Protein AF-A0A847WC10-F1 (afdb_monomer)

Foldseek 3Di:
DDDDDDDDDFDDDVNHTDPPCCPVVDDPQRVLLVVVVVVLVVLVPDDQVCQQADEAEAEASQPPHDPVSLVVVLVSVVVSCVRHNYYHYHHPDLVSVLVNCVVQVVPDFDWDWDDDDDPDIDIGGDPNQCPSNDPLSNLVVVLVCLLVVVDQPDDLVSVVVNLVVLLCVQCVVVCVVVVCVPPDPLVSLVVCVVVVQADPVLSVVSVVSVVCSPPVVCVVQPDDSVSVSVVSVVSVCCCVPGRHDPPD

Nearest PDB structures (foldseek):
  1f2u-assembly1_D  TM=7.432E-01  e=5.877E-04  Pyrococcus furiosus
  1f2t-assembly1_B  TM=6.653E-01  e=2.680E-03  Pyrococcus furiosus
  4p33-assembly1_A  TM=7.250E-01  e=4.709E-02  Escherichia coli K-12
  2r6f-assembly1_A  TM=6.608E-01  e=1.715E-01  Geobacillus stearothermophilus 10
  3wgd-assembly7_G  TM=2.187E-01  e=4.725E+00  Homo sapiens

Secondary structure (DSSP, 8-state):
-------PPP-EETTEE-TT-HHHHS-HHHHHHHHHHHHHHHHHHS-HHHHHH-EEEEESTTTT--HHHHHHHHHHHHHHHTTSSEEEEE---HHHHHHHHHHHGGG---EEEEEEETTEEEEEE--HHHHSS-HHHHHHHHHHHHHTTS-----HHHHHHHHHHHHHHHTHHHHHHTTGGGS-HHHHHHHHHHTT-S-HHHHHHHHHHHHHHSGGGGTTSTT-HHHHHHHHHHHHHHHHHHS-----

Radius of gyration: 26.05 Å; Cα contacts (8 Å, |Δi|>4): 194; chains: 1; bounding box: 60×45×73 Å

Sequence (248 aa):
MPFYSVYGIEVLFRNKPISNKMEKVFSESDRRALALSIFLTKILMLNENEKKNAIVVLDDPATSFDENRIKIINIKIKTIAQMVNQVFILAHHSSFTRDLYLSCKDKVNCYKINEIEAYNYGLYDMEPQEDLGTEYEKALIHIMKFNDRSVSDVSCNDLRIFMETYLDMVFAKQKIELNLDKLSLCDRINKYKELNLLSETAYKELHNYRELFNQESHELLGTNIESIRSVSISLISFLFNNITLNYS

Structure (mmCIF, N/CA/C/O backbone):
data_AF-A0A847WC10-F1
#
_entry.id   AF-A0A847WC10-F1
#
loop_
_atom_site.group_PDB
_atom_site.id
_atom_site.type_symbol
_atom_site.label_atom_id
_atom_site.label_alt_id
_atom_site.label_comp_id
_atom_site.label_asym_id
_atom_site.label_entity_id
_atom_site.label_seq_id
_atom_site.pdbx_PDB_ins_code
_atom_site.Cartn_x
_atom_site.Cartn_y
_atom_site.Cartn_z
_atom_site.occupancy
_atom_site.B_iso_or_equiv
_atom_site.auth_seq_id
_atom_site.auth_comp_id
_atom_site.auth_asym_id
_atom_site.auth_atom_id
_atom_site.pdbx_PDB_model_num
ATOM 1 N N . MET A 1 1 ? -32.509 -4.572 38.893 1.00 40.50 1 MET A N 1
ATOM 2 C CA . MET A 1 1 ? -31.854 -3.932 37.732 1.00 40.50 1 MET A CA 1
ATOM 3 C C . MET A 1 1 ? -30.530 -3.362 38.205 1.00 40.50 1 MET A C 1
ATOM 5 O O . MET A 1 1 ? -30.568 -2.617 39.179 1.00 40.50 1 MET A O 1
ATOM 9 N N . PRO A 1 2 ? -29.379 -3.723 37.618 1.00 44.59 2 PRO A N 1
ATOM 10 C CA . PRO A 1 2 ? -28.137 -3.046 37.957 1.00 44.59 2 PRO A CA 1
ATOM 11 C C . PRO A 1 2 ? -28.170 -1.638 37.347 1.00 44.59 2 PRO A C 1
ATOM 13 O O . PRO A 1 2 ? -28.535 -1.463 36.185 1.00 44.59 2 PRO A O 1
ATOM 16 N N . PHE A 1 3 ? -27.839 -0.631 38.151 1.00 43.19 3 PHE A N 1
ATOM 17 C CA . PHE A 1 3 ? -27.636 0.733 37.678 1.00 43.19 3 PHE A CA 1
ATOM 18 C C . PHE A 1 3 ? -26.293 0.780 36.946 1.00 43.19 3 PHE A C 1
ATOM 20 O O . PHE A 1 3 ? -25.249 0.593 37.565 1.00 43.19 3 PHE A O 1
ATOM 27 N N . TYR A 1 4 ? -26.309 1.005 35.634 1.00 47.06 4 TYR A N 1
ATOM 28 C CA . TYR A 1 4 ? -25.083 1.294 34.897 1.00 47.06 4 TYR A CA 1
ATOM 29 C C . TYR A 1 4 ? -24.647 2.724 35.214 1.00 47.06 4 TYR A C 1
ATOM 31 O O . TYR A 1 4 ? -25.403 3.674 35.006 1.00 47.06 4 TYR A O 1
ATOM 39 N N . SER A 1 5 ? -23.427 2.888 35.718 1.00 49.84 5 SER A N 1
ATOM 40 C CA . SER A 1 5 ? -22.815 4.197 35.929 1.00 49.84 5 SER A CA 1
ATOM 41 C C . SER A 1 5 ? -22.662 4.900 34.577 1.00 49.84 5 SER A C 1
ATOM 43 O O . SER A 1 5 ? -21.883 4.473 33.721 1.00 49.84 5 SER A O 1
ATOM 45 N N . VAL A 1 6 ? -23.398 5.991 34.367 1.00 49.00 6 VAL A N 1
ATOM 46 C CA . VAL A 1 6 ? -23.175 6.870 33.216 1.00 49.00 6 VAL A CA 1
ATOM 47 C C . VAL A 1 6 ? -21.995 7.774 33.555 1.00 49.00 6 VAL A C 1
ATOM 49 O O . VAL A 1 6 ? -22.133 8.762 34.270 1.00 49.00 6 VAL A O 1
ATOM 52 N N . TYR A 1 7 ? -20.811 7.410 33.069 1.00 57.75 7 TYR A N 1
ATOM 53 C CA . TYR A 1 7 ? -19.633 8.270 33.150 1.00 57.75 7 TYR A CA 1
ATOM 54 C C . TYR A 1 7 ? -19.795 9.434 32.165 1.00 57.75 7 TYR A C 1
ATOM 56 O O . TYR A 1 7 ? -19.692 9.242 30.953 1.00 57.75 7 TYR A O 1
ATOM 64 N N . GLY A 1 8 ? -20.086 10.626 32.688 1.00 60.06 8 GLY A N 1
ATOM 65 C CA . GLY A 1 8 ? -20.025 11.881 31.940 1.00 60.06 8 GLY A CA 1
ATOM 66 C C . GLY A 1 8 ? -18.611 12.460 31.964 1.00 60.06 8 GLY A C 1
ATOM 67 O O . GLY A 1 8 ? -17.886 12.279 32.940 1.00 60.06 8 GLY A O 1
ATOM 68 N N . ILE A 1 9 ? -18.213 13.158 30.900 1.00 70.88 9 ILE A N 1
ATOM 69 C CA . ILE A 1 9 ? -16.969 13.935 30.898 1.00 70.88 9 ILE A CA 1
ATOM 70 C C . ILE A 1 9 ? -17.295 15.379 31.254 1.00 70.88 9 ILE A C 1
ATOM 72 O O . ILE A 1 9 ? -18.134 16.005 30.606 1.00 70.88 9 ILE A O 1
ATOM 76 N N . GLU A 1 10 ? -16.573 15.931 32.223 1.00 77.69 10 GLU A N 1
ATOM 77 C CA . GLU A 1 10 ? -16.504 17.373 32.416 1.00 77.69 10 GLU A CA 1
ATOM 78 C C . GLU A 1 10 ? -15.351 17.942 31.584 1.00 77.69 10 GLU A 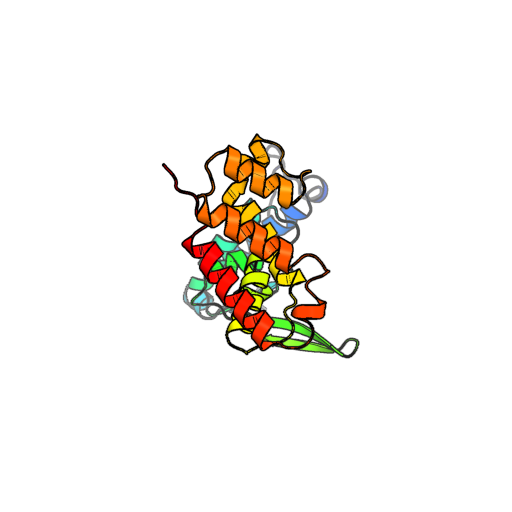C 1
ATOM 80 O O . GLU A 1 10 ? -14.198 17.538 31.734 1.00 77.69 10 GLU A O 1
ATOM 85 N N . VAL A 1 11 ? -15.658 18.877 30.683 1.00 76.12 11 VAL A N 1
ATOM 86 C CA . VAL A 1 11 ? -14.641 19.570 29.884 1.00 76.12 11 VAL A CA 1
ATOM 87 C C . VAL A 1 11 ? -14.502 20.997 30.385 1.00 76.12 11 VAL A C 1
ATOM 89 O O . VAL A 1 11 ? -15.488 21.729 30.501 1.00 76.12 11 VAL A O 1
ATOM 92 N N . LEU A 1 12 ? -13.257 21.394 30.639 1.00 80.75 12 LEU A N 1
ATOM 93 C CA . LEU A 1 12 ? -12.884 22.721 31.106 1.00 80.75 12 LEU A CA 1
ATOM 94 C C . LEU A 1 12 ? -12.221 23.506 29.966 1.00 80.75 12 LEU A C 1
ATOM 96 O O . LEU A 1 12 ? -11.249 23.049 29.371 1.00 80.75 12 LEU A O 1
ATOM 100 N N . PHE A 1 13 ? -12.689 24.725 29.702 1.00 78.06 13 PHE A N 1
ATOM 101 C CA . PHE A 1 13 ? -11.986 25.701 28.870 1.00 78.06 13 PHE A CA 1
ATOM 102 C C . PHE A 1 13 ? -11.496 26.844 29.754 1.00 78.06 13 PHE A C 1
ATOM 104 O O . PHE A 1 13 ? -12.302 27.535 30.378 1.00 78.06 13 PHE A O 1
ATOM 111 N N . ARG A 1 14 ? -10.172 27.041 29.835 1.00 82.06 14 ARG A N 1
ATOM 112 C CA . ARG A 1 14 ? -9.546 28.004 30.766 1.00 82.06 14 ARG A CA 1
ATOM 113 C C . ARG A 1 14 ? -10.053 27.829 32.210 1.00 82.06 14 ARG A C 1
ATOM 115 O O . ARG A 1 14 ? -10.474 28.795 32.842 1.00 82.06 14 ARG A O 1
ATOM 122 N N . ASN A 1 15 ? -10.054 26.585 32.700 1.00 82.69 15 ASN A N 1
ATOM 123 C CA . ASN A 1 15 ? -10.553 26.191 34.027 1.00 82.69 15 ASN A CA 1
ATOM 124 C C . ASN A 1 15 ? -12.038 26.508 34.290 1.00 82.69 15 ASN A C 1
ATOM 126 O O . ASN A 1 15 ? -12.451 26.586 35.444 1.00 82.69 15 ASN A O 1
ATOM 130 N N . LYS A 1 16 ? -12.853 26.689 33.243 1.00 82.62 16 LYS A N 1
ATOM 131 C CA . LYS A 1 16 ? -14.305 26.872 33.371 1.00 82.62 16 LYS A CA 1
ATOM 132 C C . LYS A 1 16 ? -15.057 25.749 32.654 1.00 82.62 16 LYS A C 1
ATOM 134 O O . LYS A 1 16 ? -14.736 25.489 31.492 1.00 82.62 16 LYS A O 1
ATOM 139 N N . PRO A 1 17 ? -16.052 25.112 33.292 1.00 81.31 17 PRO A N 1
ATOM 140 C CA . PRO A 1 17 ? -16.810 24.029 32.676 1.00 81.31 17 PRO A CA 1
ATOM 141 C C . PRO A 1 17 ? -17.613 24.528 31.472 1.00 81.31 17 PRO A C 1
ATOM 143 O O . PRO A 1 17 ? -18.236 25.591 31.511 1.00 81.31 17 PRO A O 1
ATOM 146 N N . ILE A 1 18 ? -17.592 23.756 30.386 1.00 76.75 18 ILE A N 1
ATOM 147 C CA . ILE A 1 18 ? -18.278 24.065 29.123 1.00 76.75 18 ILE A CA 1
ATOM 148 C C . ILE A 1 18 ? -19.250 22.947 28.721 1.00 76.75 18 ILE A C 1
ATOM 150 O O . ILE A 1 18 ? -19.125 22.352 27.654 1.00 76.75 18 ILE A O 1
ATOM 154 N N . SER A 1 19 ? -20.255 22.668 29.555 1.00 66.25 19 SER A N 1
ATOM 155 C CA . SER A 1 19 ? -21.222 21.584 29.299 1.00 66.25 19 SER A CA 1
ATOM 156 C C . SER A 1 19 ? -22.059 21.790 28.025 1.00 66.25 19 SER A C 1
ATOM 158 O O . SER A 1 19 ? -22.321 20.838 27.302 1.00 66.25 19 SER A O 1
ATOM 160 N N . ASN A 1 20 ? -22.430 23.036 27.702 1.00 64.19 20 ASN A N 1
ATOM 161 C CA . ASN A 1 20 ? -23.415 23.346 26.647 1.00 64.19 20 ASN A CA 1
ATOM 162 C C . ASN A 1 20 ? -22.794 23.993 25.395 1.00 64.19 20 ASN A C 1
ATOM 164 O O . ASN A 1 20 ? -23.494 24.599 24.585 1.00 64.19 20 ASN A O 1
ATOM 168 N N . LYS A 1 21 ? -21.462 23.950 25.260 1.00 67.38 21 LYS A N 1
ATOM 169 C CA . LYS A 1 21 ? -20.731 24.571 24.139 1.00 67.38 21 LYS A CA 1
ATOM 170 C C . LYS A 1 21 ? -19.716 23.635 23.489 1.00 67.38 21 LYS A C 1
ATOM 172 O O . LYS A 1 21 ? -18.903 24.110 22.703 1.00 67.38 21 LYS A O 1
ATOM 177 N N . MET A 1 22 ? -19.761 22.332 23.778 1.00 69.69 22 MET A N 1
ATOM 178 C CA . MET A 1 22 ? -18.809 21.368 23.211 1.00 69.69 22 MET A CA 1
ATOM 179 C C . MET A 1 22 ? -18.759 21.426 21.682 1.00 69.69 22 MET A C 1
ATOM 181 O O . MET A 1 22 ? -17.675 21.414 21.116 1.00 69.69 22 MET A O 1
ATOM 185 N N . GLU A 1 23 ? -19.903 21.597 21.017 1.00 70.06 23 GLU A N 1
ATOM 186 C CA . GLU A 1 23 ? -19.982 21.724 19.554 1.00 70.06 23 GLU A CA 1
ATOM 187 C C . GLU A 1 23 ? -19.261 22.956 18.991 1.00 70.06 23 GLU A C 1
ATOM 189 O O . GLU A 1 23 ? -18.880 22.961 17.826 1.00 70.06 23 GLU A O 1
ATOM 194 N N . LYS A 1 24 ? -19.066 23.996 19.812 1.00 73.62 24 LYS A N 1
ATOM 195 C CA . LYS A 1 24 ? -18.360 25.232 19.442 1.00 73.62 24 LYS A CA 1
ATOM 196 C C . LYS A 1 24 ? -16.873 25.201 19.797 1.00 73.62 24 LYS A C 1
ATOM 198 O O . LYS A 1 24 ? -16.153 26.119 19.420 1.00 73.62 24 LYS A O 1
ATOM 203 N N . VAL A 1 25 ? -16.436 24.205 20.569 1.00 78.50 25 VAL A N 1
ATOM 204 C CA . VAL A 1 25 ? -15.060 24.089 21.082 1.00 78.50 25 VAL A CA 1
ATOM 205 C C . VAL A 1 25 ? -14.321 22.927 20.428 1.00 78.50 25 VAL A C 1
ATOM 207 O O . VAL A 1 25 ? -13.136 23.055 20.141 1.00 78.50 25 VAL A O 1
ATOM 210 N N . PHE A 1 26 ? -15.018 21.825 20.156 1.00 80.62 26 PHE A N 1
ATOM 211 C CA . PHE A 1 26 ? -14.471 20.662 19.475 1.00 80.62 26 PHE A CA 1
ATOM 212 C C . PHE A 1 26 ? -14.970 20.589 18.040 1.00 80.62 26 PHE A C 1
ATOM 214 O O . PHE A 1 26 ? -16.179 20.640 17.786 1.00 80.62 26 PHE A O 1
ATOM 221 N N . SER A 1 27 ? -14.029 20.384 17.117 1.00 84.81 27 SER A N 1
ATOM 222 C CA . SER A 1 27 ? -14.372 19.947 15.769 1.00 84.81 27 SER A CA 1
ATOM 223 C C . SER A 1 27 ? -15.058 18.578 15.815 1.00 84.81 27 SER A C 1
ATOM 225 O O . SER A 1 27 ? -14.990 17.853 16.811 1.00 84.81 27 SER A O 1
ATOM 227 N N . GLU A 1 28 ? -15.713 18.185 14.726 1.00 81.44 28 GLU A N 1
ATOM 228 C CA . GLU A 1 28 ? -16.287 16.842 14.627 1.00 81.44 28 GLU A CA 1
ATOM 229 C C . GLU A 1 28 ? -15.230 15.745 14.826 1.00 81.44 28 GLU A C 1
ATOM 231 O O . GLU A 1 28 ? -15.467 14.785 15.560 1.00 81.44 28 GLU A O 1
ATOM 236 N N . SER A 1 29 ? -14.042 15.947 14.251 1.00 81.00 29 SER A N 1
ATOM 237 C CA . SER A 1 29 ? -12.884 15.070 14.427 1.00 81.00 29 SER A CA 1
ATOM 238 C C . SER A 1 29 ? -12.491 14.947 15.905 1.00 81.00 29 SER A C 1
ATOM 240 O O . SER A 1 29 ? -12.319 13.843 16.418 1.00 81.00 29 SER A O 1
ATOM 242 N N . ASP A 1 30 ? -12.437 16.054 16.649 1.00 83.75 30 ASP A N 1
ATOM 243 C CA . ASP A 1 30 ? -12.088 16.006 18.076 1.00 83.75 30 ASP A CA 1
ATOM 244 C C . ASP A 1 30 ? -13.148 15.281 18.911 1.00 83.75 30 ASP A C 1
ATOM 246 O O . ASP A 1 30 ? -12.806 14.524 19.820 1.00 83.75 30 ASP A O 1
ATOM 250 N N . ARG A 1 31 ? -14.436 15.453 18.583 1.00 84.75 31 ARG A N 1
ATOM 251 C CA . ARG A 1 31 ? -15.523 14.722 19.255 1.00 84.75 31 ARG A CA 1
ATOM 252 C C . ARG A 1 31 ? -15.412 13.216 19.025 1.00 84.75 31 ARG A C 1
ATOM 254 O O . ARG A 1 31 ? -15.546 12.456 19.982 1.00 84.75 31 ARG A O 1
ATOM 261 N N . ARG A 1 32 ? -15.130 12.788 17.788 1.00 84.94 32 ARG A N 1
ATOM 262 C CA . ARG A 1 32 ? -14.915 11.370 17.443 1.00 84.94 32 ARG A CA 1
ATOM 263 C C . ARG A 1 32 ? -13.704 10.799 18.185 1.00 84.94 32 ARG A C 1
ATOM 265 O O . ARG A 1 32 ? -13.815 9.749 18.813 1.00 84.94 32 ARG A O 1
ATOM 272 N N . ALA A 1 33 ? -12.582 11.520 18.199 1.00 85.06 33 ALA A N 1
ATOM 273 C CA . ALA A 1 33 ? -11.363 11.092 18.890 1.00 85.06 33 ALA A CA 1
ATOM 274 C C . ALA A 1 33 ? -11.560 10.983 20.410 1.00 85.06 33 ALA A C 1
ATOM 276 O O . ALA A 1 33 ? -11.092 10.026 21.036 1.00 85.06 33 ALA A O 1
ATOM 277 N N . LEU A 1 34 ? -12.283 11.933 21.010 1.00 86.19 34 LEU A N 1
ATOM 278 C CA . LEU A 1 34 ? -12.626 11.903 22.429 1.00 86.19 34 LEU A CA 1
ATOM 279 C C . LEU A 1 34 ? -13.548 10.722 22.753 1.00 86.19 34 LEU A C 1
ATOM 281 O O . LEU A 1 34 ? -13.264 9.975 23.686 1.00 86.19 34 LEU A O 1
ATOM 285 N N . ALA A 1 35 ? -14.609 10.516 21.967 1.00 86.50 35 ALA A N 1
ATOM 286 C CA . ALA A 1 35 ? -15.532 9.395 22.145 1.00 86.50 35 ALA A CA 1
ATOM 287 C C . ALA A 1 35 ? -14.810 8.043 22.067 1.00 86.50 35 ALA A C 1
ATOM 289 O O . ALA A 1 35 ? -14.974 7.203 22.957 1.00 86.50 35 ALA A O 1
ATOM 290 N N . LEU A 1 36 ? -13.950 7.870 21.056 1.00 87.81 36 LEU A N 1
ATOM 291 C CA . LEU A 1 36 ? -13.105 6.689 20.922 1.00 87.81 36 LEU A CA 1
ATOM 292 C C . LEU A 1 36 ? -12.200 6.533 22.147 1.00 87.81 36 LEU A C 1
ATOM 294 O O . LEU A 1 36 ? -12.164 5.463 22.741 1.00 87.81 36 LEU A O 1
ATOM 298 N N . SER A 1 37 ? -11.531 7.599 22.590 1.00 87.50 37 SER A N 1
ATOM 299 C CA . SER A 1 37 ? -10.646 7.551 23.761 1.00 87.50 37 SER A CA 1
ATOM 300 C C . SER A 1 37 ? -11.369 7.061 25.020 1.00 87.50 37 SER A C 1
ATOM 302 O O . SER A 1 37 ? -10.868 6.162 25.690 1.00 87.50 37 SER A O 1
ATOM 304 N N . ILE A 1 38 ? -12.573 7.570 25.309 1.00 87.62 38 ILE A N 1
ATOM 305 C CA . ILE A 1 38 ? -13.393 7.095 26.442 1.00 87.62 38 ILE A CA 1
ATOM 306 C C . ILE A 1 38 ? -13.726 5.614 26.284 1.00 87.62 38 ILE A C 1
ATOM 308 O O . ILE A 1 38 ? -13.652 4.858 27.250 1.00 87.62 38 ILE A O 1
ATOM 312 N N . PHE A 1 39 ? -14.138 5.204 25.083 1.00 90.38 39 PHE A N 1
ATOM 313 C CA . PHE A 1 39 ? -14.507 3.824 24.801 1.00 90.38 39 PHE A CA 1
ATOM 314 C C . PHE A 1 39 ? -13.325 2.876 25.041 1.00 90.38 39 PHE A C 1
ATOM 316 O O . PHE A 1 39 ? -13.455 1.901 25.782 1.00 90.38 39 PHE A O 1
ATOM 323 N N . LEU A 1 40 ? -12.149 3.214 24.509 1.00 89.81 40 LEU A N 1
ATOM 324 C CA . LEU A 1 40 ? -10.918 2.458 24.730 1.00 89.81 40 LEU A CA 1
ATOM 325 C C . LEU A 1 40 ? -10.533 2.439 26.220 1.00 89.81 40 LEU A C 1
ATOM 327 O O . LEU A 1 40 ? -10.176 1.386 26.744 1.00 89.81 40 LEU A O 1
ATOM 331 N N . THR A 1 41 ? -10.671 3.559 26.940 1.00 89.38 41 THR A N 1
ATOM 332 C CA . THR A 1 41 ? -10.443 3.606 28.394 1.00 89.38 41 THR A CA 1
ATOM 333 C C . THR A 1 41 ? -11.386 2.677 29.152 1.00 89.38 41 THR A C 1
ATOM 335 O O . THR A 1 41 ? -10.931 1.967 30.044 1.00 89.38 41 THR A O 1
ATOM 338 N N . LYS A 1 42 ? -12.673 2.614 28.788 1.00 90.12 42 LYS A N 1
ATOM 339 C CA . LYS A 1 42 ? -13.626 1.687 29.418 1.00 90.12 42 LYS A CA 1
ATOM 340 C C . LYS A 1 42 ? -13.184 0.233 29.266 1.00 90.12 42 LYS A C 1
ATOM 342 O O . LYS A 1 42 ? -13.243 -0.504 30.242 1.00 90.12 42 LYS A O 1
ATOM 347 N N . ILE A 1 43 ? -12.680 -0.154 28.092 1.00 91.25 43 ILE A N 1
ATOM 348 C CA . ILE A 1 43 ? -12.126 -1.499 27.865 1.00 91.25 43 ILE A CA 1
ATOM 349 C C . ILE A 1 43 ? -10.901 -1.741 28.757 1.00 91.25 43 ILE A C 1
ATOM 351 O O . ILE A 1 43 ? -10.782 -2.794 29.379 1.00 91.25 43 ILE A O 1
ATOM 355 N N . LEU A 1 44 ? -9.998 -0.761 28.864 1.00 89.19 44 LEU A N 1
ATOM 356 C CA . LEU A 1 44 ? -8.806 -0.871 29.712 1.00 89.19 44 LEU A CA 1
ATOM 357 C C . LEU A 1 44 ? -9.143 -1.014 31.205 1.00 89.19 44 LEU A C 1
ATOM 359 O O . LEU A 1 44 ? -8.383 -1.659 31.931 1.00 89.19 44 LEU A O 1
ATOM 363 N N . MET A 1 45 ? -10.267 -0.441 31.646 1.00 90.25 45 MET A N 1
ATOM 364 C CA . MET A 1 45 ? -10.760 -0.513 33.025 1.00 90.25 45 MET A CA 1
ATOM 365 C C . MET A 1 45 ? -11.468 -1.829 33.376 1.00 90.25 45 MET A C 1
ATOM 367 O O . MET A 1 45 ? -11.690 -2.078 34.560 1.00 90.25 45 MET A O 1
ATOM 371 N N . LEU A 1 46 ? -11.814 -2.667 32.392 1.00 91.31 46 LEU A N 1
ATOM 372 C CA . LEU A 1 46 ? -12.348 -4.006 32.649 1.00 91.31 46 LEU A CA 1
ATOM 373 C C . LEU A 1 46 ? -11.319 -4.861 33.403 1.00 91.31 46 LEU A C 1
ATOM 375 O O . LEU A 1 46 ? -10.104 -4.696 33.236 1.00 91.31 46 LEU A O 1
ATOM 379 N N . ASN A 1 47 ? -11.790 -5.803 34.218 1.00 94.06 47 ASN A N 1
ATOM 380 C CA . ASN A 1 47 ? -10.887 -6.762 34.852 1.00 94.06 47 ASN A CA 1
ATOM 381 C C . ASN A 1 47 ? -10.371 -7.798 33.831 1.00 94.06 47 ASN A C 1
ATOM 383 O O . ASN A 1 47 ? -10.899 -7.933 32.729 1.00 94.06 47 ASN A O 1
ATOM 387 N N . GLU A 1 48 ? -9.326 -8.547 34.185 1.00 92.50 48 GLU A N 1
ATOM 388 C CA . GLU A 1 48 ? -8.669 -9.469 33.244 1.00 92.50 48 GLU A CA 1
ATOM 389 C C . GLU A 1 48 ? -9.587 -10.583 32.717 1.00 92.50 48 GLU A C 1
ATOM 391 O O . GLU A 1 48 ? -9.464 -10.986 31.561 1.00 92.50 48 GLU A O 1
ATOM 396 N N . ASN A 1 49 ? -10.535 -11.065 33.528 1.00 93.69 49 ASN A N 1
ATOM 397 C CA . ASN A 1 49 ? -11.500 -12.073 33.082 1.00 93.69 49 ASN A CA 1
ATOM 398 C C . ASN A 1 49 ? -12.522 -11.476 32.111 1.00 93.69 49 ASN A C 1
ATOM 400 O O . ASN A 1 49 ? -12.877 -12.117 31.125 1.00 93.69 49 ASN A O 1
ATOM 404 N N . GLU A 1 50 ? -12.984 -10.252 32.361 1.00 93.88 50 GLU A N 1
ATOM 405 C CA . GLU A 1 50 ? -13.879 -9.534 31.452 1.00 93.88 50 GLU A CA 1
ATOM 406 C C . GLU A 1 50 ? -13.189 -9.242 30.120 1.00 93.88 50 GLU A C 1
ATOM 408 O O . GLU A 1 50 ? -13.757 -9.537 29.072 1.00 93.88 50 GLU A O 1
ATOM 413 N N . LYS A 1 51 ? -11.942 -8.749 30.144 1.00 92.94 51 LYS A N 1
ATOM 414 C CA . LYS A 1 51 ? -11.153 -8.481 28.931 1.00 92.94 51 LYS A CA 1
ATOM 415 C C . LYS A 1 51 ? -11.007 -9.729 28.069 1.00 92.94 51 LYS A C 1
ATOM 417 O O . LYS A 1 51 ? -11.374 -9.700 26.899 1.00 92.94 51 LYS A O 1
ATOM 422 N N . LYS A 1 52 ? -10.569 -10.848 28.654 1.00 93.25 52 LYS A N 1
ATOM 423 C CA . LYS A 1 52 ? -10.370 -12.118 27.932 1.00 93.25 52 LYS A CA 1
ATOM 424 C C . LYS A 1 52 ? -11.638 -12.703 27.312 1.00 93.25 52 LYS A C 1
ATOM 426 O O . LYS A 1 52 ? -11.517 -13.544 26.435 1.00 93.25 52 LYS A O 1
ATOM 431 N N . ASN A 1 53 ? -12.822 -12.278 27.752 1.00 94.62 53 ASN A N 1
ATOM 432 C CA . ASN A 1 53 ? -14.105 -12.681 27.170 1.00 94.62 53 ASN A CA 1
ATOM 433 C C . ASN A 1 53 ? -14.741 -11.580 26.303 1.00 94.62 53 ASN A C 1
ATOM 435 O O . ASN A 1 53 ? -15.774 -11.810 25.675 1.00 94.62 53 ASN A O 1
ATOM 439 N N . ALA A 1 54 ? -14.153 -10.383 26.264 1.00 94.69 54 ALA A N 1
ATOM 440 C CA . ALA A 1 54 ? -14.696 -9.252 25.535 1.00 94.69 54 ALA A CA 1
ATOM 441 C C . ALA A 1 54 ? -14.460 -9.400 24.029 1.00 94.69 54 ALA A C 1
ATOM 443 O O . ALA A 1 54 ? -13.345 -9.667 23.575 1.00 94.69 54 ALA A O 1
ATOM 444 N N . ILE A 1 55 ? -15.516 -9.151 23.258 1.00 95.62 55 ILE A N 1
ATOM 445 C CA . ILE A 1 55 ? -15.448 -8.929 21.815 1.00 95.62 55 ILE A CA 1
ATOM 446 C C . ILE A 1 55 ? -15.644 -7.434 21.593 1.00 95.62 55 ILE A C 1
ATOM 448 O O . ILE A 1 55 ? -16.639 -6.857 22.034 1.00 95.62 55 ILE A O 1
ATOM 452 N N . VAL A 1 56 ? -14.683 -6.802 20.929 1.00 95.31 56 VAL A N 1
ATOM 453 C CA . VAL A 1 56 ? -14.706 -5.367 20.644 1.00 95.31 56 VAL A CA 1
ATOM 454 C C . VAL A 1 56 ? -15.035 -5.172 19.173 1.00 95.31 56 VAL A C 1
ATOM 456 O O . VAL A 1 56 ? -14.367 -5.734 18.313 1.00 95.31 56 VAL A O 1
ATOM 459 N N . VAL A 1 57 ? -16.043 -4.357 18.877 1.00 95.25 57 VAL A N 1
ATOM 460 C CA . VAL A 1 57 ? -16.404 -3.981 17.506 1.00 95.25 57 VAL A CA 1
ATOM 461 C C . VAL A 1 57 ? -16.190 -2.481 17.354 1.00 95.25 57 VAL A C 1
ATOM 463 O O . VAL A 1 57 ? -16.742 -1.697 18.125 1.00 95.25 57 VAL A O 1
ATOM 466 N N . LEU A 1 58 ? -15.357 -2.092 16.393 1.00 92.88 58 LEU A N 1
ATOM 467 C CA . LEU A 1 58 ? -15.069 -0.705 16.048 1.00 92.88 58 LEU A CA 1
ATOM 468 C C . LEU A 1 58 ? -15.637 -0.421 14.661 1.00 92.88 58 LEU A C 1
ATOM 470 O O . LEU A 1 58 ? -15.139 -0.960 13.674 1.00 92.88 58 LEU A O 1
ATOM 474 N N . ASP A 1 59 ? -16.667 0.418 14.602 1.00 90.69 59 ASP A N 1
ATOM 475 C CA . ASP A 1 59 ? -17.241 0.884 13.343 1.00 90.69 59 ASP A CA 1
ATOM 476 C C . ASP A 1 59 ? -16.586 2.201 12.924 1.00 90.69 59 ASP A C 1
ATOM 478 O O . ASP A 1 59 ? -16.744 3.225 13.589 1.00 90.69 59 ASP A O 1
ATOM 482 N N . ASP A 1 60 ? -15.774 2.127 11.876 1.00 87.38 60 ASP A N 1
ATOM 483 C CA . ASP A 1 60 ? -15.017 3.217 11.270 1.00 87.38 60 ASP A CA 1
ATOM 484 C C . ASP A 1 60 ? -14.291 4.135 12.278 1.00 87.38 60 ASP A C 1
ATOM 486 O O . ASP A 1 60 ? -14.532 5.343 12.346 1.00 87.38 60 ASP A O 1
ATOM 490 N N . PRO A 1 61 ? -13.359 3.593 13.089 1.00 85.50 61 PRO A N 1
ATOM 491 C CA . PRO A 1 61 ? -12.771 4.314 14.220 1.00 85.50 61 PRO A CA 1
ATOM 492 C C . PRO A 1 61 ? -11.875 5.499 13.826 1.00 85.50 61 PRO A C 1
ATOM 494 O O . PRO A 1 61 ? -11.398 6.207 14.712 1.00 85.50 61 PRO A O 1
ATOM 497 N N . ALA A 1 62 ? -11.608 5.704 12.533 1.00 81.50 62 ALA A N 1
ATOM 498 C CA . ALA A 1 62 ? -10.658 6.690 12.027 1.00 81.50 62 ALA A CA 1
ATOM 499 C C . ALA A 1 62 ? -11.252 7.702 11.026 1.00 81.50 62 ALA A C 1
ATOM 501 O O . ALA A 1 62 ? -10.490 8.384 10.335 1.00 81.50 62 ALA A O 1
ATOM 502 N N . THR A 1 63 ? -12.583 7.846 10.939 1.00 76.19 63 THR A N 1
ATOM 503 C CA . THR A 1 63 ? -13.201 8.842 10.045 1.00 76.19 63 THR A CA 1
ATOM 504 C C . THR A 1 63 ? -12.697 10.255 10.354 1.00 76.19 63 THR A C 1
ATOM 506 O O . THR A 1 63 ? -12.755 10.711 11.499 1.00 76.19 63 THR A O 1
ATOM 509 N N . SER A 1 64 ? -12.280 10.990 9.318 1.00 71.38 64 SER A N 1
ATOM 510 C CA . SER A 1 64 ? -11.904 12.411 9.424 1.00 71.38 64 SER A CA 1
ATOM 511 C C . SER A 1 64 ? -10.690 12.688 10.330 1.00 71.38 64 SER A C 1
ATOM 513 O O . SER A 1 64 ? -10.592 13.762 10.938 1.00 71.38 64 SER A O 1
ATOM 515 N N . PHE A 1 65 ? -9.769 11.729 10.444 1.00 79.50 65 PHE A N 1
ATOM 516 C CA . PHE A 1 65 ? -8.502 11.881 11.162 1.00 79.50 65 PHE A CA 1
ATOM 517 C C . PHE A 1 65 ? -7.341 12.186 10.221 1.00 79.50 65 PHE A C 1
ATOM 519 O O . PHE A 1 65 ? -7.261 11.664 9.115 1.00 79.50 65 PHE A O 1
ATOM 526 N N . ASP A 1 66 ? -6.432 13.040 10.691 1.00 81.56 66 ASP A N 1
ATOM 527 C CA . ASP A 1 66 ? -5.129 13.229 10.061 1.00 81.56 66 ASP A CA 1
ATOM 528 C C . ASP A 1 66 ? -4.227 11.996 10.268 1.00 81.56 66 ASP A C 1
ATOM 530 O O . ASP A 1 66 ? -4.487 11.134 11.116 1.00 81.56 66 ASP A O 1
ATOM 534 N N . GLU A 1 67 ? -3.133 11.920 9.510 1.00 80.06 67 GLU A N 1
ATOM 535 C CA . GLU A 1 67 ? -2.201 10.787 9.554 1.00 80.06 67 GLU A CA 1
ATOM 536 C C . GLU A 1 67 ? -1.604 10.530 10.948 1.00 80.06 67 GLU A C 1
ATOM 538 O O . GLU A 1 67 ? -1.357 9.379 11.317 1.00 80.06 67 GLU A O 1
ATOM 543 N N . ASN A 1 68 ? -1.378 11.574 11.756 1.00 84.12 68 ASN A N 1
ATOM 544 C CA . ASN A 1 68 ? -0.819 11.403 13.098 1.00 84.12 68 ASN A CA 1
ATOM 545 C C . ASN A 1 68 ? -1.846 10.760 14.033 1.00 84.12 68 ASN A C 1
ATOM 547 O O . ASN A 1 68 ? -1.510 9.843 14.788 1.00 84.12 68 ASN A O 1
ATOM 551 N N . ARG A 1 69 ? -3.107 11.200 13.962 1.00 82.75 69 ARG A N 1
ATOM 552 C CA . ARG A 1 69 ? -4.216 10.598 14.718 1.00 82.75 69 ARG A CA 1
ATOM 553 C C . ARG A 1 69 ? -4.431 9.136 14.321 1.00 82.75 69 ARG A C 1
ATOM 555 O O . ARG A 1 69 ? -4.534 8.292 15.213 1.00 82.75 69 ARG A O 1
ATOM 562 N N . ILE A 1 70 ? -4.409 8.824 13.021 1.00 85.38 70 ILE A N 1
ATOM 563 C CA . ILE A 1 70 ? -4.495 7.447 12.497 1.00 85.38 70 ILE A CA 1
ATOM 564 C C . ILE A 1 70 ? -3.411 6.557 13.120 1.00 85.38 70 ILE A C 1
ATOM 566 O O . ILE A 1 70 ? -3.723 5.510 13.693 1.00 85.38 70 ILE A O 1
ATOM 570 N N . LYS A 1 71 ? -2.147 7.002 13.105 1.00 85.25 71 LYS A N 1
ATOM 571 C CA . LYS A 1 71 ? -1.021 6.256 13.696 1.00 85.25 71 LYS A CA 1
ATOM 572 C C . LYS A 1 71 ? -1.217 5.987 15.187 1.00 85.25 71 LYS A C 1
ATOM 574 O O . LYS A 1 71 ? -1.021 4.859 15.642 1.00 85.25 71 LYS A O 1
ATOM 579 N N . ILE A 1 72 ? -1.623 7.001 15.953 1.00 87.12 72 ILE A N 1
ATOM 580 C CA . ILE A 1 72 ? -1.862 6.863 17.398 1.00 87.12 72 ILE A CA 1
ATOM 581 C C . ILE A 1 72 ? -2.958 5.828 17.664 1.00 87.12 72 ILE A C 1
ATOM 583 O O . ILE A 1 72 ? -2.803 4.977 18.542 1.00 87.12 72 ILE A O 1
ATOM 587 N N . ILE A 1 73 ? -4.049 5.868 16.903 1.00 87.50 73 ILE A N 1
ATOM 588 C CA . ILE A 1 73 ? -5.173 4.946 17.079 1.00 87.50 73 ILE A CA 1
ATOM 589 C C . ILE A 1 73 ? -4.792 3.524 16.700 1.00 87.50 73 ILE A C 1
ATOM 591 O O . ILE A 1 73 ? -5.106 2.616 17.465 1.00 87.50 73 ILE A O 1
ATOM 595 N N . ASN A 1 74 ? -4.045 3.323 15.615 1.00 88.94 74 ASN A N 1
ATOM 596 C CA . ASN A 1 74 ? -3.539 2.001 15.241 1.00 88.94 74 ASN A CA 1
ATOM 597 C C . ASN A 1 74 ? -2.717 1.369 16.369 1.00 88.94 74 ASN A C 1
ATOM 599 O O . ASN A 1 74 ? -2.927 0.204 16.712 1.00 88.94 74 ASN A O 1
ATOM 603 N N . ILE A 1 75 ? -1.856 2.153 17.028 1.00 89.44 75 ILE A N 1
ATOM 604 C CA . ILE A 1 75 ? -1.104 1.690 18.202 1.00 89.44 75 ILE A CA 1
ATOM 605 C C . ILE A 1 75 ? -2.056 1.274 19.333 1.00 89.44 75 ILE A C 1
ATOM 607 O O . ILE A 1 75 ? -1.884 0.203 19.916 1.00 89.44 75 ILE A O 1
ATOM 611 N N . LYS A 1 76 ? -3.073 2.089 19.646 1.00 90.31 76 LYS A N 1
ATOM 612 C CA . LYS A 1 76 ? -4.025 1.798 20.735 1.00 90.31 76 LYS A CA 1
ATOM 613 C C . LYS A 1 76 ? -4.913 0.591 20.442 1.00 90.31 76 LYS A C 1
ATOM 615 O O . LYS A 1 76 ? -5.097 -0.243 21.328 1.00 90.31 76 LYS A O 1
ATOM 620 N N . ILE A 1 77 ? -5.415 0.468 19.217 1.00 90.38 77 ILE A N 1
ATOM 621 C CA . ILE A 1 77 ? -6.191 -0.685 18.754 1.00 90.38 77 ILE A CA 1
ATOM 622 C C . ILE A 1 77 ? -5.344 -1.951 18.864 1.00 90.38 77 ILE A C 1
ATOM 624 O O . ILE A 1 77 ? -5.802 -2.931 19.445 1.00 90.38 77 ILE A O 1
ATOM 628 N N . LYS A 1 78 ? -4.087 -1.917 18.405 1.00 90.69 78 LYS A N 1
ATOM 629 C CA . LYS A 1 78 ? -3.157 -3.045 18.536 1.00 90.69 78 LYS A CA 1
ATOM 630 C C . LYS A 1 78 ? -2.940 -3.450 19.994 1.00 90.69 78 LYS A C 1
ATOM 632 O O . LYS A 1 78 ? -2.929 -4.639 20.294 1.00 90.69 78 LYS A O 1
ATOM 637 N N . THR A 1 79 ? -2.788 -2.485 20.905 1.00 90.25 79 THR A N 1
ATOM 638 C CA . THR A 1 79 ? -2.686 -2.771 22.346 1.00 90.25 79 THR A CA 1
ATOM 639 C C . THR A 1 79 ? -3.940 -3.472 22.868 1.00 90.25 79 THR A C 1
ATOM 641 O O . THR A 1 79 ? -3.831 -4.475 23.566 1.00 90.25 79 THR A O 1
ATOM 644 N N . ILE A 1 80 ? -5.128 -2.985 22.510 1.00 90.88 80 ILE A N 1
ATOM 645 C CA . ILE A 1 80 ? -6.394 -3.574 22.966 1.00 90.88 80 ILE A CA 1
ATOM 646 C C . ILE A 1 80 ? -6.608 -4.967 22.379 1.00 90.88 80 ILE A C 1
ATOM 648 O O . ILE A 1 80 ? -6.999 -5.869 23.113 1.00 90.88 80 ILE A O 1
ATOM 652 N N . ALA A 1 81 ? -6.274 -5.175 21.105 1.00 91.69 81 ALA A N 1
ATOM 653 C CA . ALA A 1 81 ? -6.379 -6.469 20.438 1.00 91.69 81 ALA A CA 1
ATOM 654 C C . ALA A 1 81 ? -5.535 -7.573 21.096 1.00 91.69 81 ALA A C 1
ATOM 656 O O . ALA A 1 81 ? -5.830 -8.748 20.925 1.00 91.69 81 ALA A O 1
ATOM 657 N N . GLN A 1 82 ? -4.504 -7.215 21.867 1.00 90.62 82 GLN A N 1
ATOM 658 C CA . GLN A 1 82 ? -3.705 -8.170 22.644 1.00 90.62 82 GLN A CA 1
ATOM 659 C C . GLN A 1 82 ? -4.316 -8.515 24.010 1.00 90.62 82 GLN A C 1
ATOM 661 O O . GLN A 1 82 ? -3.877 -9.469 24.646 1.00 90.62 82 GLN A O 1
ATOM 666 N N . MET A 1 83 ? -5.279 -7.722 24.483 1.00 92.25 83 MET A N 1
ATOM 667 C CA . MET A 1 83 ? -5.884 -7.849 25.812 1.00 92.25 83 MET A CA 1
ATOM 668 C C . MET A 1 83 ? -7.269 -8.494 25.769 1.00 92.25 83 MET A C 1
ATOM 670 O O . MET A 1 83 ? -7.693 -9.082 26.762 1.00 92.25 83 MET A O 1
ATOM 674 N N . VAL A 1 84 ? -7.982 -8.351 24.650 1.00 95.00 84 VAL A N 1
ATOM 675 C CA . VAL A 1 84 ? -9.352 -8.850 24.492 1.00 95.00 84 VAL A CA 1
ATOM 676 C C . VAL A 1 84 ? -9.407 -10.145 23.689 1.00 95.00 84 VAL A C 1
ATOM 678 O O . VAL A 1 84 ? -8.432 -10.509 23.037 1.00 95.00 84 VAL A O 1
ATOM 681 N N . ASN A 1 85 ? -10.550 -10.837 23.720 1.00 94.50 85 ASN A N 1
ATOM 682 C CA . ASN A 1 85 ? -10.726 -12.086 22.975 1.00 94.50 85 ASN A CA 1
ATOM 683 C C . ASN A 1 85 ? -10.622 -11.870 21.460 1.00 94.50 85 ASN A C 1
ATOM 685 O O . ASN A 1 85 ? -9.941 -12.605 20.753 1.00 94.50 85 ASN A O 1
ATOM 689 N N . GLN A 1 86 ? -11.342 -10.865 20.958 1.00 93.62 86 GLN A N 1
ATOM 690 C CA . GLN A 1 86 ? -11.439 -10.597 19.531 1.00 93.62 86 GLN A CA 1
ATOM 691 C C . GLN A 1 86 ? -11.761 -9.128 19.281 1.00 93.62 86 GLN A C 1
ATOM 693 O O . GLN A 1 86 ? -12.518 -8.507 20.030 1.00 93.62 86 GLN A O 1
ATOM 698 N N . VAL A 1 87 ? -11.202 -8.586 18.201 1.00 94.81 87 VAL A N 1
ATOM 699 C CA . VAL A 1 87 ? -11.516 -7.244 17.716 1.00 94.81 87 VAL A CA 1
ATOM 700 C C . VAL A 1 87 ? -11.997 -7.348 16.275 1.00 94.81 87 VAL A C 1
ATOM 702 O O . VAL A 1 87 ? -11.300 -7.906 15.432 1.00 94.81 87 VAL A O 1
ATOM 705 N N . PHE A 1 88 ? -13.172 -6.793 15.998 1.00 95.00 88 PHE A N 1
ATOM 706 C CA . PHE A 1 88 ? -13.673 -6.545 14.651 1.00 95.00 88 PHE A CA 1
ATOM 707 C C . PHE A 1 88 ? -13.560 -5.060 14.346 1.00 95.00 88 PHE A C 1
ATOM 709 O O . PHE A 1 88 ? -13.909 -4.220 15.178 1.00 95.00 88 PHE A O 1
ATOM 716 N N . ILE A 1 89 ? -13.062 -4.738 13.158 1.00 93.31 89 ILE A N 1
ATOM 717 C CA . ILE A 1 89 ? -12.866 -3.360 12.720 1.00 93.31 89 ILE A CA 1
ATOM 718 C C . ILE A 1 89 ? -13.487 -3.240 11.343 1.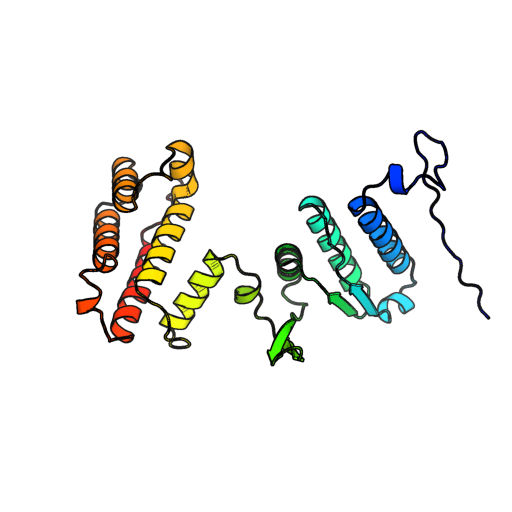00 93.31 89 ILE A C 1
ATOM 720 O O . ILE A 1 89 ? -13.069 -3.920 10.410 1.00 93.31 89 ILE A O 1
ATOM 724 N N . LEU A 1 90 ? -14.493 -2.385 11.245 1.00 92.75 90 LEU A N 1
ATOM 725 C CA . LEU A 1 90 ? -15.100 -1.985 9.988 1.00 92.75 90 LEU A CA 1
ATOM 726 C C . LEU A 1 90 ? -14.414 -0.685 9.587 1.00 92.75 90 LEU A C 1
ATOM 728 O O . LEU A 1 90 ? -14.328 0.240 10.391 1.00 92.75 90 LEU A O 1
ATOM 732 N N . ALA A 1 91 ? -13.864 -0.623 8.382 1.00 89.38 91 ALA A N 1
ATOM 733 C CA . ALA A 1 91 ? -13.150 0.552 7.914 1.00 89.38 91 ALA A CA 1
ATOM 734 C C . ALA A 1 91 ? -13.404 0.757 6.425 1.00 89.38 91 ALA A C 1
ATOM 736 O O . ALA A 1 91 ? -13.388 -0.196 5.650 1.00 89.38 91 ALA A O 1
ATOM 737 N N . HIS A 1 92 ? -13.600 2.014 6.036 1.00 86.62 92 HIS A N 1
ATOM 738 C CA . HIS A 1 92 ? -13.695 2.412 4.629 1.00 86.62 92 HIS A CA 1
ATOM 739 C C . HIS A 1 92 ? -12.396 3.061 4.120 1.00 86.62 92 HIS A C 1
ATOM 741 O O . HIS A 1 92 ? -12.186 3.183 2.916 1.00 86.62 92 HIS A O 1
ATOM 747 N N . HIS A 1 93 ? -11.513 3.490 5.028 1.00 82.25 93 HIS A N 1
ATOM 748 C CA . HIS A 1 93 ? -10.302 4.228 4.685 1.00 82.25 93 HIS A CA 1
ATOM 749 C C . HIS A 1 93 ? -9.125 3.280 4.404 1.00 82.25 93 HIS A C 1
ATOM 751 O O . HIS A 1 93 ? -8.641 2.577 5.301 1.00 82.25 93 HIS A O 1
ATOM 757 N N . SER A 1 94 ? -8.631 3.278 3.163 1.00 82.31 94 SER A N 1
ATOM 758 C CA . SER A 1 94 ? -7.596 2.342 2.705 1.00 82.31 94 SER A CA 1
ATOM 759 C C . SER A 1 94 ? -6.272 2.500 3.454 1.00 82.31 94 SER A C 1
ATOM 761 O O . SER A 1 94 ? -5.695 1.497 3.866 1.00 82.31 94 SER A O 1
ATOM 763 N N . SER A 1 95 ? -5.811 3.729 3.720 1.00 81.88 95 SER A N 1
ATOM 764 C CA . SER A 1 95 ? -4.527 3.932 4.412 1.00 81.88 95 SER A CA 1
ATOM 765 C C . SER A 1 95 ? -4.572 3.535 5.888 1.00 81.88 95 SER A C 1
ATOM 767 O O . SER A 1 95 ? -3.615 2.954 6.388 1.00 81.88 95 SER A O 1
ATOM 769 N N . PHE A 1 96 ? -5.705 3.747 6.571 1.00 86.75 96 PHE A N 1
ATOM 770 C CA . PHE A 1 96 ? -5.890 3.285 7.951 1.00 86.75 96 PHE A CA 1
ATOM 771 C C . PHE A 1 96 ? -5.838 1.757 8.002 1.00 86.75 96 PHE A C 1
ATOM 773 O O . PHE A 1 96 ? -5.097 1.186 8.803 1.00 86.75 96 PHE A O 1
ATOM 780 N N . THR A 1 97 ? -6.583 1.110 7.100 1.00 89.12 97 THR A N 1
ATOM 781 C CA . THR A 1 97 ? -6.648 -0.352 6.994 1.00 89.12 97 THR A CA 1
ATOM 782 C C . THR A 1 97 ? -5.276 -0.935 6.660 1.00 89.12 97 THR A C 1
ATOM 784 O O . THR A 1 97 ? -4.850 -1.901 7.293 1.00 89.12 97 THR A O 1
ATOM 787 N N . ARG A 1 98 ? -4.543 -0.308 5.729 1.00 88.31 98 ARG A N 1
ATOM 788 C CA . ARG A 1 98 ? -3.180 -0.698 5.350 1.00 88.31 98 ARG A CA 1
ATOM 789 C C . ARG A 1 98 ? -2.222 -0.601 6.532 1.00 88.31 98 ARG A C 1
ATOM 791 O O . ARG A 1 98 ? -1.550 -1.581 6.843 1.00 88.31 98 ARG A O 1
ATOM 798 N N . ASP A 1 99 ? -2.165 0.549 7.198 1.00 87.38 99 ASP A N 1
ATOM 799 C CA . ASP A 1 99 ? -1.261 0.777 8.328 1.00 87.38 99 ASP A CA 1
ATOM 800 C C . ASP A 1 99 ? -1.543 -0.202 9.473 1.00 87.38 99 ASP A C 1
ATOM 802 O O . ASP A 1 99 ? -0.620 -0.755 10.079 1.00 87.38 99 ASP A O 1
ATOM 806 N N . LEU A 1 100 ? -2.824 -0.459 9.747 1.00 88.81 100 LEU A N 1
ATOM 807 C CA . LEU A 1 100 ? -3.230 -1.413 10.766 1.00 88.81 100 LEU A CA 1
ATOM 808 C C . LEU A 1 100 ? -2.825 -2.843 10.389 1.00 88.81 100 LEU A C 1
ATOM 810 O O . LEU A 1 100 ? -2.217 -3.530 11.215 1.00 88.81 100 LEU A O 1
ATOM 814 N N . TYR A 1 101 ? -3.100 -3.270 9.153 1.00 89.69 101 TYR A N 1
ATOM 815 C CA . TYR A 1 101 ? -2.693 -4.577 8.638 1.00 89.69 101 TYR A CA 1
ATOM 816 C C . TYR A 1 101 ? -1.175 -4.766 8.732 1.00 89.69 101 TYR A C 1
ATOM 818 O O . TYR A 1 101 ? -0.715 -5.739 9.328 1.00 89.69 101 TYR A O 1
ATOM 826 N N . LEU A 1 102 ? -0.384 -3.803 8.248 1.00 87.00 102 LEU A N 1
ATOM 827 C CA . LEU A 1 102 ? 1.080 -3.857 8.321 1.00 87.00 102 LEU A CA 1
ATOM 828 C C . LEU A 1 102 ? 1.580 -3.951 9.768 1.00 87.00 102 LEU A C 1
ATOM 830 O O . LEU A 1 102 ? 2.560 -4.641 10.044 1.00 87.00 102 LEU A O 1
ATOM 834 N N . SER A 1 103 ? 0.888 -3.311 10.714 1.00 85.12 103 SER A N 1
ATOM 835 C CA . SER A 1 103 ? 1.247 -3.368 12.132 1.00 85.12 103 SER A CA 1
ATOM 836 C C . SER A 1 103 ? 0.921 -4.708 12.815 1.00 85.12 103 SER A C 1
ATOM 838 O O . SER A 1 103 ? 1.478 -4.987 13.885 1.00 85.12 103 SER A O 1
ATOM 840 N N . CYS A 1 104 ? 0.047 -5.530 12.221 1.00 84.69 104 CYS A N 1
ATOM 841 C CA . CYS A 1 104 ? -0.541 -6.730 12.828 1.00 84.69 104 CYS A CA 1
ATOM 842 C C . CYS A 1 104 ? -0.555 -7.958 11.893 1.00 84.69 104 CYS A C 1
ATOM 844 O O . CYS A 1 104 ? -1.330 -8.881 12.135 1.00 84.69 104 CYS A O 1
ATOM 846 N N . LYS A 1 105 ? 0.300 -7.973 10.862 1.00 76.00 105 LYS A N 1
ATOM 847 C CA . LYS A 1 105 ?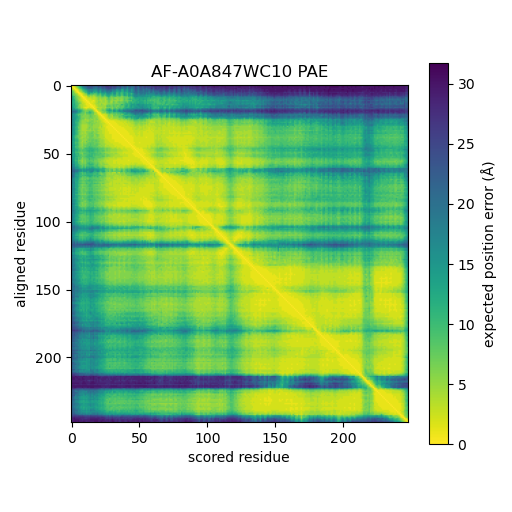 0.269 -8.884 9.700 1.00 76.00 105 LYS A CA 1
ATOM 848 C C . LYS A 1 105 ? -0.018 -10.360 10.014 1.00 76.00 105 LYS A C 1
ATOM 850 O O . LYS A 1 105 ? -0.780 -10.986 9.293 1.00 76.00 105 LYS A O 1
ATOM 855 N N . ASP A 1 106 ? 0.519 -10.895 11.109 1.00 79.75 106 ASP A N 1
ATOM 856 C CA . ASP A 1 106 ? 0.400 -12.324 11.451 1.00 79.75 106 ASP A CA 1
ATOM 857 C C . ASP A 1 106 ? -0.833 -12.677 12.307 1.00 79.75 106 ASP A C 1
ATOM 859 O O . ASP A 1 106 ? -0.980 -13.814 12.756 1.00 79.75 106 ASP A O 1
ATOM 863 N N . LYS A 1 107 ? -1.687 -11.699 12.630 1.00 84.06 107 LYS A N 1
ATOM 864 C CA . LYS A 1 107 ? -2.794 -11.855 13.595 1.00 84.06 107 LYS A CA 1
ATOM 865 C C . LYS A 1 107 ? -4.113 -11.248 13.121 1.00 84.06 107 LYS A C 1
ATOM 867 O O . LYS A 1 107 ? -5.010 -11.040 13.936 1.00 84.06 107 LYS A O 1
ATOM 872 N N . VAL A 1 108 ? -4.221 -10.914 11.838 1.00 88.44 108 VAL A N 1
ATOM 873 C CA . VAL A 1 108 ? -5.387 -10.228 11.276 1.00 88.44 108 VAL A CA 1
ATOM 874 C C . VAL A 1 108 ? -5.871 -10.976 10.048 1.00 88.44 108 VAL A C 1
ATOM 876 O O . VAL A 1 108 ? -5.089 -11.272 9.153 1.00 88.44 108 VAL A O 1
ATOM 879 N N . ASN A 1 109 ? -7.178 -11.218 10.010 1.00 91.31 109 ASN A N 1
ATOM 880 C CA . ASN A 1 109 ? -7.877 -11.630 8.803 1.00 91.31 109 ASN A CA 1
ATOM 881 C C . ASN A 1 109 ? -8.524 -10.387 8.187 1.00 91.31 109 ASN A C 1
ATOM 883 O O . ASN A 1 109 ? -9.152 -9.603 8.905 1.00 91.31 109 ASN A O 1
ATOM 887 N N . CYS A 1 110 ? -8.366 -10.209 6.879 1.00 92.19 110 CYS A N 1
ATOM 888 C CA . CYS A 1 110 ? -8.912 -9.074 6.146 1.00 92.19 110 CYS A CA 1
ATOM 889 C C . CYS A 1 110 ? -10.014 -9.550 5.204 1.00 92.19 110 CYS A C 1
ATOM 891 O O . CYS A 1 110 ? -9.835 -10.509 4.460 1.00 92.19 110 CYS A O 1
ATOM 893 N N . TYR A 1 111 ? -11.131 -8.830 5.211 1.00 93.19 111 TYR A N 1
ATOM 894 C CA . TYR A 1 111 ? -12.264 -9.094 4.336 1.00 93.19 111 TYR A CA 1
ATOM 895 C C . TYR A 1 111 ? -12.711 -7.793 3.682 1.00 93.19 111 TYR A C 1
ATOM 897 O O . TYR A 1 111 ? -12.598 -6.721 4.282 1.00 93.19 111 TYR A O 1
ATOM 905 N N . LYS A 1 112 ? -13.239 -7.889 2.464 1.00 92.44 112 LYS A N 1
ATOM 906 C CA . LYS A 1 112 ? -13.836 -6.773 1.730 1.00 92.44 112 LYS A CA 1
ATOM 907 C C . LYS A 1 112 ? -15.308 -7.028 1.468 1.00 92.44 112 LYS A C 1
ATOM 909 O O . LYS A 1 112 ? -15.726 -8.166 1.262 1.00 92.44 112 LYS A O 1
ATOM 914 N N . ILE A 1 113 ? -16.085 -5.953 1.472 1.00 90.69 113 ILE A N 1
ATOM 915 C CA . ILE A 1 113 ? -17.489 -5.979 1.080 1.00 90.69 113 ILE A CA 1
ATOM 916 C C . ILE A 1 113 ? -17.561 -5.464 -0.351 1.00 90.69 113 ILE A C 1
ATOM 918 O O . ILE A 1 113 ? -17.228 -4.307 -0.593 1.00 90.69 113 ILE A O 1
ATOM 922 N N . ASN A 1 114 ? -17.997 -6.314 -1.278 1.00 88.00 114 ASN A N 1
ATOM 923 C CA . ASN A 1 114 ? -18.134 -5.965 -2.692 1.00 88.00 114 ASN A CA 1
ATOM 924 C C . ASN A 1 114 ? -19.571 -6.188 -3.168 1.00 88.00 114 ASN A C 1
ATOM 926 O O . ASN A 1 114 ? -20.247 -7.117 -2.719 1.00 88.00 114 ASN A O 1
ATOM 930 N N . GLU A 1 115 ? -20.021 -5.340 -4.091 1.00 88.06 115 GLU A N 1
ATOM 931 C CA . GLU A 1 115 ? -21.299 -5.513 -4.782 1.00 88.06 115 GLU A CA 1
ATOM 932 C C . GLU A 1 115 ? -21.223 -6.709 -5.743 1.00 88.06 115 GLU A C 1
ATOM 934 O O . GLU A 1 115 ? -20.244 -6.871 -6.470 1.00 88.06 115 GLU A O 1
ATOM 939 N N . ILE A 1 116 ? -22.249 -7.559 -5.711 1.00 86.25 116 ILE A N 1
ATOM 940 C CA . ILE A 1 116 ? -22.396 -8.740 -6.569 1.00 86.25 116 ILE A CA 1
ATOM 941 C C . ILE A 1 116 ? -23.287 -8.386 -7.763 1.00 86.25 116 ILE A C 1
ATOM 943 O O . ILE A 1 116 ? -22.875 -8.503 -8.911 1.00 86.25 116 ILE A O 1
ATOM 947 N N . GLU A 1 117 ? -24.502 -7.919 -7.475 1.00 84.31 117 GLU A N 1
ATOM 948 C CA . GLU A 1 117 ? -25.524 -7.510 -8.442 1.00 84.31 117 GLU A CA 1
ATOM 949 C C . GLU A 1 117 ? -26.397 -6.435 -7.797 1.00 84.31 117 GLU A C 1
ATOM 951 O O . GLU A 1 117 ? -26.769 -6.621 -6.642 1.00 84.31 117 GLU A O 1
ATOM 956 N N . ALA A 1 118 ? -26.735 -5.369 -8.535 1.00 78.31 118 ALA A N 1
ATOM 957 C CA . ALA A 1 118 ? -27.561 -4.219 -8.132 1.00 78.31 118 ALA A CA 1
ATOM 958 C C . ALA A 1 118 ? -28.171 -4.318 -6.714 1.00 78.31 118 ALA A C 1
ATOM 960 O O . ALA A 1 118 ? -29.271 -4.851 -6.537 1.00 78.31 118 ALA A O 1
ATOM 961 N N . TYR A 1 119 ? -27.452 -3.770 -5.726 1.00 77.69 119 TYR A N 1
ATOM 962 C CA . TYR A 1 119 ? -27.802 -3.713 -4.292 1.00 77.69 119 TYR A CA 1
ATOM 963 C C . TYR A 1 119 ? -27.616 -4.989 -3.445 1.00 77.69 119 TYR A C 1
ATOM 965 O O . TYR A 1 119 ? -28.003 -4.999 -2.274 1.00 77.69 119 TYR A O 1
ATOM 973 N N . ASN A 1 120 ? -26.984 -6.038 -3.967 1.00 86.69 120 ASN A N 1
ATOM 974 C CA . ASN A 1 120 ? -26.556 -7.207 -3.195 1.00 86.69 120 ASN A CA 1
ATOM 975 C C . ASN A 1 120 ? -25.057 -7.135 -2.917 1.00 86.69 120 ASN A C 1
ATOM 977 O O . ASN A 1 120 ? -24.256 -7.029 -3.843 1.00 86.69 120 ASN A O 1
ATOM 981 N N . TYR A 1 121 ? -24.677 -7.251 -1.647 1.00 90.25 121 TYR A N 1
ATOM 982 C CA . TYR A 1 121 ? -23.285 -7.186 -1.212 1.00 90.25 121 TYR A CA 1
ATOM 983 C C . TYR A 1 121 ? -22.842 -8.522 -0.617 1.00 90.25 121 TYR A C 1
ATOM 985 O O . TYR A 1 121 ? -23.575 -9.142 0.154 1.00 90.25 121 TYR A O 1
ATOM 993 N N . GLY A 1 122 ? -21.632 -8.950 -0.968 1.00 90.81 122 GLY A N 1
ATOM 994 C CA . GLY A 1 122 ? -20.979 -10.134 -0.415 1.00 90.81 122 GLY A CA 1
ATOM 995 C C . GLY A 1 122 ? -19.760 -9.763 0.418 1.00 90.81 122 GLY A C 1
ATOM 996 O O . GLY A 1 122 ? -19.128 -8.734 0.176 1.00 90.81 122 GLY A O 1
ATOM 997 N N . LEU A 1 123 ? -19.429 -10.619 1.384 1.00 92.69 123 LEU A N 1
ATOM 998 C CA . LEU A 1 123 ? -18.166 -10.566 2.112 1.00 92.69 123 LEU A CA 1
ATOM 999 C C . LEU A 1 123 ? -17.177 -11.524 1.442 1.00 92.69 123 LEU A C 1
ATOM 1001 O O . LEU A 1 123 ? -17.482 -12.704 1.279 1.00 92.69 123 LEU A O 1
ATOM 1005 N N . TYR A 1 124 ? -16.009 -11.013 1.074 1.00 92.06 124 TYR A N 1
ATOM 1006 C CA . TYR A 1 124 ? -14.967 -11.751 0.366 1.00 92.06 124 TYR A CA 1
ATOM 1007 C C . TYR A 1 124 ? -13.642 -11.640 1.103 1.00 92.06 124 TYR A C 1
ATOM 1009 O O . TYR A 1 124 ? -13.385 -10.629 1.761 1.00 92.06 124 TYR A O 1
ATOM 1017 N N . ASP A 1 125 ? -12.785 -12.645 0.945 1.00 91.81 125 ASP A N 1
ATOM 1018 C CA . ASP A 1 125 ? -11.393 -12.534 1.364 1.00 91.81 125 ASP A CA 1
ATOM 1019 C C . ASP A 1 125 ? -10.733 -11.351 0.641 1.00 91.81 125 ASP A C 1
ATOM 1021 O O . ASP A 1 125 ? -10.931 -11.116 -0.558 1.00 91.81 125 ASP A O 1
ATOM 1025 N N . MET A 1 126 ? -10.003 -10.549 1.411 1.00 90.44 126 MET A N 1
ATOM 1026 C CA . MET A 1 126 ? -9.218 -9.435 0.898 1.00 90.44 126 MET A CA 1
ATOM 1027 C C . MET A 1 126 ? -7.764 -9.883 0.810 1.00 90.44 126 MET A C 1
ATOM 1029 O O . MET A 1 126 ? -7.224 -10.372 1.799 1.00 90.44 126 MET A O 1
ATOM 1033 N N . GLU A 1 127 ? -7.122 -9.635 -0.329 1.00 88.62 127 GLU A N 1
ATOM 1034 C CA . GLU A 1 127 ? -5.680 -9.803 -0.497 1.00 88.62 127 GLU A CA 1
ATOM 1035 C C . GLU A 1 127 ? -5.020 -8.448 -0.218 1.00 88.62 127 GLU A C 1
ATOM 1037 O O . GLU A 1 127 ? -5.013 -7.577 -1.092 1.00 88.62 127 GLU A O 1
ATOM 1042 N N . PRO A 1 128 ? -4.472 -8.189 0.988 1.00 86.56 128 PRO A N 1
ATOM 1043 C CA . PRO A 1 128 ? -4.162 -6.820 1.413 1.00 86.56 128 PRO A CA 1
ATOM 1044 C C . PRO A 1 128 ? -3.116 -6.126 0.537 1.00 86.56 128 PRO A C 1
ATOM 1046 O O . PRO A 1 128 ? -3.096 -4.904 0.437 1.00 86.56 128 PRO A O 1
ATOM 1049 N N . GLN A 1 129 ? -2.238 -6.898 -0.101 1.00 82.69 129 GLN A N 1
ATOM 1050 C CA . GLN A 1 129 ? -1.206 -6.374 -0.997 1.00 82.69 129 GLN A CA 1
ATOM 1051 C C . GLN A 1 129 ? -1.807 -5.861 -2.315 1.00 82.69 129 GLN A C 1
ATOM 1053 O O . GLN A 1 129 ? -1.319 -4.880 -2.867 1.00 82.69 129 GLN A O 1
ATOM 1058 N N . GLU A 1 130 ? -2.894 -6.475 -2.778 1.00 85.69 130 GLU A N 1
ATOM 1059 C CA . GLU A 1 130 ? -3.609 -6.097 -4.000 1.00 85.69 130 GLU A CA 1
ATOM 1060 C C . GLU A 1 130 ? -4.691 -5.056 -3.728 1.00 85.69 130 GLU A C 1
ATOM 1062 O O . GLU A 1 130 ? -4.847 -4.100 -4.481 1.00 85.69 130 GLU A O 1
ATOM 1067 N N . ASP A 1 131 ? -5.418 -5.204 -2.623 1.00 86.94 131 ASP A N 1
ATOM 1068 C CA . ASP A 1 131 ? -6.559 -4.350 -2.301 1.00 86.94 131 ASP A CA 1
ATOM 1069 C C . ASP A 1 131 ? -6.124 -3.040 -1.612 1.00 86.94 131 ASP A C 1
ATOM 1071 O O . ASP A 1 131 ? -6.701 -1.979 -1.860 1.00 86.94 131 ASP A O 1
ATOM 1075 N N . LEU A 1 132 ? -5.070 -3.080 -0.785 1.00 87.69 132 LEU A N 1
ATOM 1076 C CA . LEU A 1 132 ? -4.552 -1.929 -0.025 1.00 87.69 132 LEU A CA 1
ATOM 1077 C C . LEU A 1 132 ? -3.160 -1.477 -0.500 1.00 87.69 132 LEU A C 1
ATOM 1079 O O . LEU A 1 132 ? -2.526 -0.629 0.138 1.00 87.69 132 LEU A O 1
ATOM 1083 N N . GLY A 1 133 ? -2.661 -2.054 -1.596 1.00 86.44 133 GLY A N 1
ATOM 1084 C CA . GLY A 1 133 ? -1.431 -1.643 -2.267 1.00 86.44 133 GLY A CA 1
ATOM 1085 C C . GLY A 1 133 ? -1.462 -0.178 -2.712 1.00 86.44 133 GLY A C 1
ATOM 1086 O O . GLY A 1 133 ? -2.522 0.385 -2.984 1.00 86.44 133 GLY A O 1
ATOM 1087 N N . THR A 1 134 ? -0.296 0.450 -2.830 1.00 87.56 134 THR A N 1
ATOM 1088 C CA . THR A 1 134 ? -0.168 1.651 -3.669 1.00 87.56 134 THR A CA 1
ATOM 1089 C C . THR A 1 134 ? -0.412 1.280 -5.133 1.00 87.56 134 THR A C 1
ATOM 1091 O O . THR A 1 134 ? -0.235 0.126 -5.514 1.00 87.56 134 THR A O 1
ATOM 1094 N N . GLU A 1 135 ? -0.764 2.245 -5.980 1.00 88.25 135 GLU A N 1
ATOM 1095 C CA . GLU A 1 135 ? -0.982 1.978 -7.412 1.00 88.25 135 GLU A CA 1
ATOM 1096 C C . GLU A 1 135 ? 0.239 1.329 -8.085 1.00 88.25 135 GLU A C 1
ATOM 1098 O O . GLU A 1 135 ? 0.094 0.426 -8.904 1.00 88.25 135 GLU A O 1
ATOM 1103 N N . TYR A 1 136 ? 1.450 1.702 -7.663 1.00 90.88 136 TYR A N 1
ATOM 1104 C CA . TYR A 1 136 ? 2.684 1.052 -8.106 1.00 90.88 136 TYR A CA 1
ATOM 1105 C C . TYR A 1 136 ? 2.788 -0.410 -7.650 1.00 90.88 136 TYR A C 1
ATOM 1107 O O . TYR A 1 136 ? 3.104 -1.282 -8.455 1.00 90.88 136 TYR A O 1
ATOM 1115 N N . GLU A 1 137 ? 2.518 -0.693 -6.370 1.00 91.25 137 GLU A N 1
ATOM 1116 C CA . GLU A 1 137 ? 2.550 -2.064 -5.841 1.00 91.25 137 GLU A CA 1
ATOM 1117 C C . GLU A 1 137 ? 1.517 -2.949 -6.547 1.00 91.25 137 GLU A C 1
ATOM 1119 O O . GLU A 1 137 ? 1.838 -4.068 -6.939 1.00 91.25 137 GLU A O 1
ATOM 1124 N N . LYS A 1 138 ? 0.304 -2.429 -6.769 1.00 92.12 138 LYS A N 1
ATOM 1125 C CA . LYS A 1 138 ? -0.755 -3.133 -7.500 1.00 92.12 138 LYS A CA 1
ATOM 1126 C C . LYS A 1 138 ? -0.346 -3.428 -8.939 1.00 92.12 138 LYS A C 1
ATOM 1128 O O . LYS A 1 138 ? -0.491 -4.564 -9.383 1.00 92.12 138 LYS A O 1
ATOM 1133 N N . ALA A 1 139 ? 0.212 -2.441 -9.645 1.00 93.62 139 ALA A N 1
ATOM 1134 C CA . ALA A 1 139 ? 0.709 -2.624 -11.006 1.00 93.62 139 ALA A CA 1
ATOM 1135 C C . ALA A 1 139 ? 1.828 -3.678 -11.064 1.00 93.62 139 ALA A C 1
ATOM 1137 O O . ALA A 1 139 ? 1.795 -4.560 -11.921 1.00 93.62 139 ALA A O 1
ATOM 1138 N N . LEU A 1 140 ? 2.774 -3.645 -10.118 1.00 94.88 140 LEU A N 1
ATOM 1139 C CA . LEU A 1 140 ? 3.836 -4.647 -10.020 1.00 94.88 140 LEU A CA 1
ATOM 1140 C C . LEU A 1 140 ? 3.270 -6.053 -9.786 1.00 94.88 140 LEU A C 1
ATOM 1142 O O . LEU A 1 140 ? 3.643 -6.977 -10.504 1.00 94.88 140 LEU A O 1
ATOM 1146 N N . ILE A 1 141 ? 2.356 -6.222 -8.825 1.00 94.38 141 ILE A N 1
ATOM 1147 C CA . ILE A 1 141 ? 1.731 -7.523 -8.534 1.00 94.38 141 ILE A CA 1
ATOM 1148 C C . ILE A 1 141 ? 0.964 -8.036 -9.754 1.00 94.38 141 ILE A C 1
ATOM 1150 O O . ILE A 1 141 ? 1.092 -9.206 -10.108 1.00 94.38 141 ILE A O 1
ATOM 1154 N N . HIS A 1 142 ? 0.209 -7.172 -10.431 1.00 94.81 142 HIS A N 1
ATOM 1155 C CA . HIS A 1 142 ? -0.534 -7.546 -11.630 1.00 94.81 142 HIS A CA 1
ATOM 1156 C C . HIS A 1 142 ? 0.404 -7.983 -12.772 1.00 94.81 142 HIS A C 1
ATOM 1158 O O . HIS A 1 142 ? 0.177 -9.019 -13.394 1.00 94.81 142 HIS A O 1
ATOM 1164 N N . ILE A 1 143 ? 1.528 -7.285 -12.978 1.00 95.88 143 ILE A N 1
ATOM 1165 C CA . ILE A 1 143 ? 2.574 -7.695 -13.932 1.00 95.88 143 ILE A CA 1
ATOM 1166 C C . ILE A 1 143 ? 3.226 -9.025 -13.520 1.00 95.88 143 ILE A C 1
ATOM 1168 O O . ILE A 1 143 ? 3.494 -9.875 -14.370 1.00 95.88 143 ILE A O 1
ATOM 1172 N N . MET A 1 144 ? 3.466 -9.252 -12.227 1.00 95.00 144 MET A N 1
ATOM 1173 C CA . MET A 1 144 ? 4.000 -10.527 -11.734 1.00 95.00 144 MET A CA 1
ATOM 1174 C C . MET A 1 144 ? 3.029 -11.686 -11.994 1.00 95.00 144 MET A C 1
ATOM 1176 O O . MET A 1 144 ? 3.453 -12.711 -12.528 1.00 95.00 144 MET A O 1
ATOM 1180 N N . LYS A 1 145 ? 1.732 -11.487 -11.728 1.00 95.00 145 LYS A N 1
ATOM 1181 C CA . LYS A 1 145 ? 0.655 -12.430 -12.076 1.00 95.00 145 LYS A CA 1
ATOM 1182 C C . LYS A 1 145 ? 0.524 -12.656 -13.581 1.00 95.00 145 LYS A C 1
ATOM 1184 O O . LYS A 1 145 ? 0.085 -13.702 -14.050 1.00 95.00 145 LYS A O 1
ATOM 1189 N N . PHE A 1 146 ? 0.866 -11.664 -14.389 1.00 95.94 146 PHE A N 1
ATOM 1190 C CA . PHE A 1 146 ? 0.903 -11.858 -15.830 1.00 95.94 146 PHE A CA 1
ATOM 1191 C C . PHE A 1 146 ? 2.086 -12.743 -16.222 1.00 95.94 146 PHE A C 1
ATOM 1193 O O . PHE A 1 146 ? 1.933 -13.671 -17.019 1.00 95.94 146 PHE A O 1
ATOM 1200 N N . ASN A 1 147 ? 3.253 -12.509 -15.620 1.00 95.12 147 ASN A N 1
ATOM 1201 C CA . ASN A 1 147 ? 4.476 -13.268 -15.869 1.00 95.12 147 ASN A CA 1
ATOM 1202 C C . ASN A 1 147 ? 4.369 -14.737 -15.434 1.00 95.12 147 ASN A C 1
ATOM 1204 O O . ASN A 1 147 ? 4.936 -15.607 -16.099 1.00 95.12 147 ASN A O 1
ATOM 1208 N N . ASP A 1 148 ? 3.617 -15.029 -14.372 1.00 95.25 148 ASP A N 1
ATOM 1209 C CA . ASP A 1 148 ? 3.381 -16.395 -13.889 1.00 95.25 148 ASP A CA 1
ATOM 1210 C C . ASP A 1 148 ? 2.209 -17.125 -14.584 1.00 95.25 148 ASP A C 1
ATOM 1212 O O . ASP A 1 148 ? 2.022 -18.320 -14.360 1.00 95.25 148 ASP A O 1
ATOM 1216 N N . ARG A 1 149 ? 1.505 -16.448 -15.507 1.00 94.81 149 ARG A N 1
ATOM 1217 C CA . ARG A 1 149 ? 0.320 -16.927 -16.252 1.00 94.81 149 ARG A CA 1
ATOM 1218 C C . ARG A 1 149 ? -0.980 -17.001 -15.443 1.00 94.81 149 ARG A C 1
ATOM 1220 O O . ARG A 1 149 ? -1.935 -17.615 -15.915 1.00 94.81 149 ARG A O 1
ATOM 1227 N N . SER A 1 150 ? -1.057 -16.354 -14.284 1.00 92.56 150 SER A N 1
ATOM 1228 C CA . SER A 1 150 ? -2.308 -16.209 -13.528 1.00 92.56 150 SER A CA 1
ATOM 1229 C C . SER A 1 150 ? -3.291 -15.243 -14.194 1.00 92.56 150 SER A C 1
ATOM 1231 O O . SER A 1 150 ? -4.498 -15.405 -14.035 1.00 92.56 150 SER A O 1
ATOM 1233 N N . VAL A 1 151 ? -2.795 -14.252 -14.946 1.00 92.88 151 VAL A N 1
ATOM 1234 C CA . VAL A 1 151 ? -3.615 -13.313 -15.735 1.00 92.88 151 VAL A CA 1
ATOM 1235 C C . VAL A 1 151 ? -3.083 -13.149 -17.166 1.00 92.88 151 VAL A C 1
ATOM 1237 O O . VAL A 1 151 ? -1.968 -13.575 -17.492 1.00 92.88 151 VAL A O 1
ATOM 1240 N N . SER A 1 152 ? -3.887 -12.546 -18.045 1.00 90.38 152 SER A N 1
ATOM 1241 C CA . SER A 1 152 ? -3.592 -12.429 -19.484 1.00 90.38 152 SER A CA 1
ATOM 1242 C C . SER A 1 152 ? -3.881 -11.051 -20.088 1.00 90.38 152 SER A C 1
ATOM 1244 O O . SER A 1 152 ? -3.807 -10.899 -21.304 1.00 90.38 152 SER A O 1
ATOM 1246 N N . ASP A 1 153 ? -4.229 -10.069 -19.264 1.00 90.56 153 ASP A N 1
ATOM 1247 C CA . ASP A 1 153 ? -4.777 -8.760 -19.635 1.00 90.56 153 ASP A CA 1
ATOM 1248 C C . ASP A 1 153 ? -3.775 -7.598 -19.513 1.00 90.56 153 ASP A C 1
ATOM 1250 O O . ASP A 1 153 ? -4.171 -6.438 -19.533 1.00 90.56 153 ASP A O 1
ATOM 1254 N N . VAL A 1 154 ? -2.470 -7.887 -19.473 1.00 91.44 154 VAL A N 1
ATOM 1255 C CA . VAL A 1 154 ? -1.418 -6.856 -19.498 1.00 91.44 154 VAL A CA 1
ATOM 1256 C C . VAL A 1 154 ? -1.067 -6.468 -20.932 1.00 91.44 154 VAL A C 1
ATOM 1258 O O . VAL A 1 154 ? -0.697 -7.308 -21.757 1.00 91.44 154 VAL A O 1
ATOM 1261 N N . SER A 1 155 ? -1.118 -5.169 -21.217 1.00 90.44 155 SER A N 1
ATOM 1262 C CA . SER A 1 155 ? -0.735 -4.581 -22.499 1.00 90.44 155 SER A CA 1
ATOM 1263 C C . SER A 1 155 ? 0.665 -3.955 -22.463 1.00 90.44 155 SER A C 1
ATOM 1265 O O . SER A 1 155 ? 1.222 -3.655 -21.406 1.00 90.44 155 SER A O 1
ATOM 1267 N N . CYS A 1 156 ? 1.243 -3.670 -23.635 1.00 88.75 156 CYS A N 1
ATOM 1268 C CA . CYS A 1 156 ? 2.499 -2.911 -23.697 1.00 88.75 156 CYS A CA 1
ATOM 1269 C C . CYS A 1 156 ? 2.357 -1.485 -23.136 1.00 88.75 156 CYS A C 1
ATOM 1271 O O . CYS A 1 156 ? 3.339 -0.917 -22.665 1.00 88.75 156 CYS A O 1
ATOM 1273 N N . ASN A 1 157 ? 1.149 -0.911 -23.165 1.00 89.75 157 ASN A N 1
ATOM 1274 C CA . ASN A 1 157 ? 0.892 0.392 -22.563 1.00 89.75 157 ASN A CA 1
ATOM 1275 C C . ASN A 1 157 ? 1.002 0.326 -21.031 1.00 89.75 157 ASN A C 1
ATOM 1277 O O . ASN A 1 157 ? 1.599 1.215 -20.430 1.00 89.75 157 ASN A O 1
ATOM 1281 N N . ASP A 1 158 ? 0.524 -0.753 -20.410 1.00 91.94 158 ASP A N 1
ATOM 1282 C CA . ASP A 1 158 ? 0.658 -0.958 -18.961 1.00 91.94 158 ASP A CA 1
ATOM 1283 C C . ASP A 1 158 ? 2.130 -1.114 -18.560 1.00 91.94 158 ASP A C 1
ATOM 1285 O O . ASP A 1 158 ? 2.590 -0.480 -17.609 1.00 91.94 158 ASP A O 1
ATOM 1289 N N . LEU A 1 159 ? 2.906 -1.876 -19.343 1.00 93.88 159 LEU A N 1
ATOM 1290 C CA . LEU A 1 159 ? 4.354 -2.021 -19.142 1.00 93.88 159 LEU A CA 1
ATOM 1291 C C . LEU A 1 159 ? 5.097 -0.687 -19.287 1.00 93.88 159 LEU A C 1
ATOM 1293 O O . LEU A 1 159 ? 6.009 -0.397 -18.510 1.00 93.88 159 LEU A O 1
ATOM 1297 N N . ARG A 1 160 ? 4.692 0.152 -20.248 1.00 92.69 160 ARG A N 1
ATOM 1298 C CA . ARG A 1 160 ? 5.234 1.503 -20.410 1.00 92.69 160 ARG A CA 1
ATOM 1299 C C . ARG A 1 160 ? 4.936 2.371 -19.195 1.00 92.69 160 ARG A C 1
ATOM 1301 O O . ARG A 1 160 ? 5.862 2.957 -18.644 1.00 92.69 160 ARG A O 1
ATOM 1308 N N . ILE A 1 161 ? 3.673 2.444 -18.772 1.00 92.81 161 ILE A N 1
ATOM 1309 C CA . ILE A 1 161 ? 3.256 3.237 -17.605 1.00 92.81 161 ILE A CA 1
ATOM 1310 C C . ILE A 1 161 ? 4.025 2.782 -16.361 1.00 92.81 161 ILE A C 1
ATOM 1312 O O . ILE A 1 161 ? 4.531 3.617 -15.605 1.00 92.81 161 ILE A O 1
ATOM 1316 N N . PHE A 1 162 ? 4.170 1.468 -16.179 1.00 95.50 162 PHE A N 1
ATOM 1317 C CA . PHE A 1 162 ? 4.941 0.899 -15.083 1.00 95.50 162 PHE A CA 1
ATOM 1318 C C . PHE A 1 162 ? 6.414 1.323 -15.137 1.00 95.50 162 PHE A C 1
ATOM 1320 O O . PHE A 1 162 ? 6.941 1.815 -14.141 1.00 95.50 162 PHE A O 1
ATOM 1327 N N . MET A 1 163 ? 7.065 1.199 -16.298 1.00 95.00 163 MET A N 1
ATOM 1328 C CA . MET A 1 163 ? 8.453 1.628 -16.494 1.00 95.00 163 MET A CA 1
ATOM 1329 C C . MET A 1 163 ? 8.637 3.118 -16.179 1.00 95.00 163 MET A C 1
ATOM 1331 O O . MET A 1 163 ? 9.570 3.482 -15.466 1.00 95.00 163 MET A O 1
ATOM 1335 N N . GLU A 1 164 ? 7.751 3.986 -16.675 1.00 93.44 164 GLU A N 1
ATOM 1336 C CA . GLU A 1 164 ? 7.806 5.428 -16.403 1.00 93.44 164 GLU A CA 1
ATOM 1337 C C . GLU A 1 164 ? 7.663 5.731 -14.908 1.00 93.44 164 GLU A C 1
ATOM 1339 O O . GLU A 1 164 ? 8.446 6.505 -14.353 1.00 93.44 164 GLU A O 1
ATOM 1344 N N . THR A 1 165 ? 6.712 5.069 -14.248 1.00 93.19 165 THR A N 1
ATOM 1345 C CA . THR A 1 165 ? 6.483 5.198 -12.804 1.00 93.19 165 THR A CA 1
ATOM 1346 C C . THR A 1 165 ? 7.694 4.717 -12.004 1.00 93.19 165 THR A C 1
ATOM 1348 O O . THR A 1 165 ? 8.109 5.381 -11.055 1.00 93.19 165 THR A O 1
ATOM 1351 N N . TYR A 1 166 ? 8.305 3.599 -12.403 1.00 94.12 166 TYR A N 1
ATOM 1352 C CA . TYR A 1 166 ? 9.512 3.069 -11.771 1.00 94.12 166 TYR A CA 1
ATOM 1353 C C . TYR A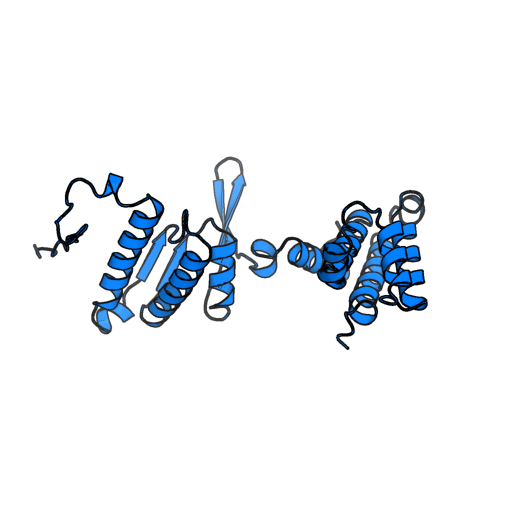 1 166 ? 10.678 4.062 -11.864 1.00 94.12 166 TYR A C 1
ATOM 1355 O O . TYR A 1 166 ? 11.313 4.366 -10.854 1.00 94.12 166 TYR A O 1
ATOM 1363 N N . LEU A 1 167 ? 10.936 4.622 -13.052 1.00 92.94 167 LEU A N 1
ATOM 1364 C CA . LEU A 1 167 ? 11.988 5.626 -13.246 1.00 92.94 167 LEU A CA 1
ATOM 1365 C C . LEU A 1 167 ? 11.743 6.878 -12.399 1.00 92.94 167 LEU A C 1
ATOM 1367 O O . LEU A 1 167 ? 12.678 7.407 -11.801 1.00 92.94 167 LEU A O 1
ATOM 1371 N N . ASP A 1 168 ? 10.491 7.321 -12.311 1.00 90.50 168 ASP A N 1
ATOM 1372 C CA . ASP A 1 168 ? 10.107 8.462 -11.486 1.00 90.50 168 ASP A CA 1
ATOM 1373 C C . ASP A 1 168 ? 10.330 8.222 -9.994 1.00 90.50 168 ASP A C 1
ATOM 1375 O O . ASP A 1 168 ? 10.686 9.157 -9.276 1.00 90.50 168 ASP A O 1
ATOM 1379 N N . MET A 1 169 ? 10.152 6.984 -9.529 1.00 90.19 169 MET A N 1
ATOM 1380 C CA . MET A 1 169 ? 10.467 6.604 -8.154 1.00 90.19 169 MET A CA 1
ATOM 1381 C C . MET A 1 169 ? 11.977 6.538 -7.918 1.00 90.19 169 MET A C 1
ATOM 1383 O O . MET A 1 169 ? 12.469 7.123 -6.953 1.00 90.19 169 MET A O 1
ATOM 1387 N N . VAL A 1 170 ? 12.724 5.870 -8.802 1.00 91.25 170 VAL A N 1
ATOM 1388 C CA . VAL A 1 170 ? 14.181 5.712 -8.660 1.00 91.25 170 VAL A CA 1
ATOM 1389 C C . VAL A 1 170 ? 14.896 7.060 -8.741 1.00 91.25 170 VAL A C 1
ATOM 1391 O O . VAL A 1 170 ? 15.788 7.328 -7.943 1.00 91.25 170 VAL A O 1
ATOM 1394 N N . PHE A 1 171 ? 14.492 7.945 -9.650 1.00 91.69 171 PHE A N 1
ATOM 1395 C CA . PHE A 1 171 ? 15.120 9.255 -9.847 1.00 91.69 171 PHE A CA 1
ATOM 1396 C C . PHE A 1 171 ? 14.316 10.408 -9.235 1.00 91.69 171 PHE A C 1
ATOM 1398 O O . PHE A 1 171 ? 14.453 11.556 -9.666 1.00 91.69 171 PHE A O 1
ATOM 1405 N N . ALA A 1 172 ? 13.496 10.131 -8.212 1.00 90.44 172 ALA A N 1
ATOM 1406 C CA . ALA A 1 172 ? 12.616 11.116 -7.578 1.00 90.44 172 ALA A CA 1
ATOM 1407 C C . ALA A 1 172 ? 13.366 12.377 -7.115 1.00 90.44 172 ALA A C 1
ATOM 1409 O O . ALA A 1 172 ? 12.886 13.494 -7.308 1.00 90.44 172 ALA A O 1
ATOM 1410 N N . LYS A 1 173 ? 14.577 12.215 -6.561 1.00 89.75 173 LYS A N 1
ATOM 1411 C CA . LYS A 1 173 ? 15.419 13.340 -6.131 1.00 89.75 173 LYS A CA 1
ATOM 1412 C C . LYS A 1 173 ? 15.742 14.274 -7.300 1.00 89.75 173 LYS A C 1
ATOM 1414 O O . LYS A 1 173 ? 15.460 15.465 -7.230 1.00 89.75 173 LYS A O 1
ATOM 1419 N N . GLN A 1 174 ? 16.302 13.733 -8.380 1.00 89.62 174 GLN A N 1
ATOM 1420 C CA . GLN A 1 174 ? 16.712 14.523 -9.543 1.00 89.62 174 GLN A CA 1
ATOM 1421 C C . GLN A 1 174 ? 15.510 15.094 -10.289 1.00 89.62 174 GLN A C 1
ATOM 1423 O O . GLN A 1 174 ? 15.573 16.213 -10.790 1.00 89.62 174 GLN A O 1
ATOM 1428 N N . LYS A 1 175 ? 14.401 14.350 -10.318 1.00 88.25 175 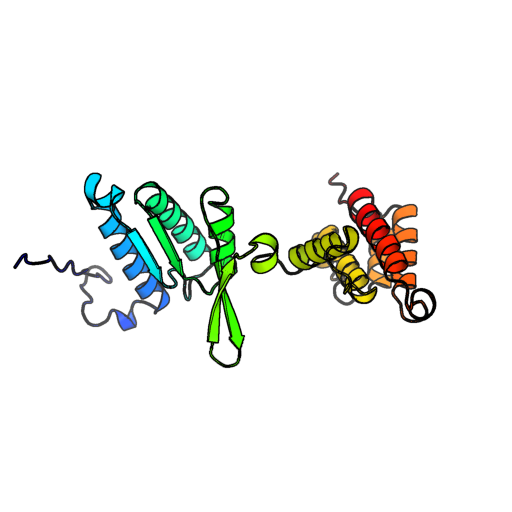LYS A N 1
ATOM 1429 C CA . LYS A 1 175 ? 13.124 14.801 -10.867 1.00 88.25 175 LYS A CA 1
ATOM 1430 C C . LYS A 1 175 ? 12.640 16.083 -10.179 1.00 88.25 175 LYS A C 1
ATOM 1432 O O . LYS A 1 175 ? 12.332 17.046 -10.879 1.00 88.25 175 LYS A O 1
ATOM 1437 N N . ILE A 1 176 ? 12.669 16.124 -8.843 1.00 87.69 176 ILE A N 1
ATOM 1438 C CA . ILE A 1 176 ? 12.283 17.297 -8.042 1.00 87.69 176 ILE A CA 1
ATOM 1439 C C . ILE A 1 176 ? 13.298 18.437 -8.194 1.00 87.69 176 ILE A C 1
ATOM 1441 O O . ILE A 1 176 ? 12.918 19.564 -8.496 1.00 87.69 176 ILE A O 1
ATOM 1445 N N . GLU A 1 177 ? 14.591 18.158 -8.012 1.00 89.75 177 GLU A N 1
ATOM 1446 C CA . GLU A 1 177 ? 15.645 19.186 -8.026 1.00 89.75 177 GLU A CA 1
ATOM 1447 C C . GLU A 1 177 ? 15.768 19.892 -9.385 1.00 89.75 177 GLU A C 1
ATOM 1449 O O . GLU A 1 177 ? 16.062 21.086 -9.442 1.00 89.75 177 GLU A O 1
ATOM 1454 N N . LEU A 1 178 ? 15.518 19.169 -10.481 1.00 86.69 178 LEU A N 1
ATOM 1455 C CA . LEU A 1 178 ? 15.670 19.671 -11.848 1.00 86.69 178 LEU A CA 1
ATOM 1456 C C . LEU A 1 178 ? 14.328 19.931 -12.554 1.00 86.69 178 LEU A C 1
ATOM 1458 O O . LEU A 1 178 ? 14.328 20.268 -13.737 1.00 86.69 178 LEU A O 1
ATOM 1462 N N . ASN A 1 179 ? 13.196 19.807 -11.847 1.00 86.00 179 ASN A N 1
ATOM 1463 C CA . ASN A 1 179 ? 11.836 19.990 -12.375 1.00 86.00 179 ASN A CA 1
ATOM 1464 C C . ASN A 1 179 ? 11.576 19.214 -13.683 1.00 86.00 179 ASN A C 1
ATOM 1466 O O . ASN A 1 179 ? 11.058 19.763 -14.661 1.00 86.00 179 ASN A O 1
ATOM 1470 N N . LEU A 1 180 ? 11.943 17.929 -13.713 1.00 85.56 180 LEU A N 1
ATOM 1471 C CA . LEU A 1 180 ? 11.874 17.098 -14.926 1.00 85.56 180 LEU A CA 1
ATOM 1472 C C . LEU A 1 180 ? 10.447 16.633 -15.278 1.00 85.56 180 LEU A C 1
ATOM 1474 O O . LEU A 1 180 ? 10.254 16.014 -16.320 1.00 85.56 180 LEU A O 1
ATOM 1478 N N . ASP A 1 181 ? 9.445 16.955 -14.456 1.00 77.81 181 ASP A N 1
ATOM 1479 C CA . ASP A 1 181 ? 8.045 16.505 -14.583 1.00 77.81 181 ASP A CA 1
ATOM 1480 C C . ASP A 1 181 ? 7.376 16.883 -15.905 1.00 77.81 181 ASP A C 1
ATOM 1482 O O . ASP A 1 181 ? 6.427 16.237 -16.340 1.00 77.81 181 ASP A O 1
ATOM 1486 N N . LYS A 1 182 ? 7.846 17.961 -16.535 1.00 82.19 182 LYS A N 1
ATOM 1487 C CA . LYS A 1 182 ? 7.275 18.489 -17.781 1.00 82.19 182 LYS A CA 1
ATOM 1488 C C . LYS A 1 182 ? 7.909 17.887 -19.033 1.00 82.19 182 LYS A C 1
ATOM 1490 O O . LYS A 1 182 ? 7.475 18.200 -20.139 1.00 82.19 182 LYS A O 1
ATOM 1495 N N . LEU A 1 183 ? 8.966 17.095 -18.870 1.00 87.00 183 LEU A N 1
ATOM 1496 C CA . LEU A 1 183 ? 9.716 16.522 -19.976 1.00 87.00 183 LEU A CA 1
ATOM 1497 C C . LEU A 1 183 ? 9.082 15.215 -20.449 1.00 87.00 183 LEU A C 1
ATOM 1499 O O . LEU A 1 183 ? 8.513 14.453 -19.667 1.00 87.00 183 LEU A O 1
ATOM 1503 N N . SER A 1 184 ? 9.231 14.925 -21.742 1.00 89.50 184 SER A N 1
ATOM 1504 C CA . SER A 1 184 ? 8.843 13.624 -22.280 1.00 89.50 184 SER A CA 1
ATOM 1505 C C . SER A 1 184 ? 9.693 12.504 -21.661 1.00 89.50 184 SER A C 1
ATOM 1507 O O . SER A 1 184 ? 10.790 12.742 -21.151 1.00 89.50 184 SER A O 1
ATOM 1509 N N . LEU A 1 185 ? 9.229 11.251 -21.727 1.00 88.94 185 LEU A N 1
ATOM 1510 C CA . LEU A 1 185 ? 10.038 10.098 -21.304 1.00 88.94 185 LEU A CA 1
ATOM 1511 C C . LEU A 1 185 ? 11.407 10.056 -22.014 1.00 88.94 185 LEU A C 1
ATOM 1513 O O . LEU A 1 185 ? 12.415 9.773 -21.373 1.00 88.94 185 LEU A O 1
ATOM 1517 N N . CYS A 1 186 ? 11.453 10.379 -23.313 1.00 91.31 186 CYS A N 1
ATOM 1518 C CA . CYS A 1 186 ? 12.700 10.479 -24.079 1.00 91.31 186 CYS A CA 1
ATOM 1519 C C . CYS A 1 186 ? 13.681 11.453 -23.420 1.00 91.31 186 CYS A C 1
ATOM 1521 O O . CYS A 1 186 ? 14.820 11.095 -23.117 1.00 91.31 186 CYS A O 1
ATOM 1523 N N . ASP A 1 187 ? 13.208 12.668 -23.157 1.00 91.94 187 ASP A N 1
ATOM 1524 C CA . ASP A 1 187 ? 14.027 13.744 -22.613 1.00 91.94 187 ASP A CA 1
ATOM 1525 C C . ASP A 1 187 ? 14.465 13.446 -21.175 1.00 91.94 187 ASP A C 1
ATOM 1527 O O . ASP A 1 187 ? 15.605 13.736 -20.811 1.00 91.94 187 ASP A O 1
ATOM 1531 N N . ARG A 1 188 ? 13.605 12.801 -20.372 1.00 91.75 188 ARG A N 1
ATOM 1532 C CA . ARG A 1 188 ? 13.963 12.321 -19.028 1.00 91.75 188 ARG A CA 1
ATOM 1533 C C . ARG A 1 188 ? 15.106 11.305 -19.081 1.00 91.75 188 ARG A C 1
ATOM 1535 O O . ARG A 1 188 ? 16.098 11.489 -18.382 1.00 91.75 188 ARG A O 1
ATOM 1542 N N . ILE A 1 189 ? 15.020 10.286 -19.944 1.00 92.38 189 ILE A N 1
ATOM 1543 C CA . ILE A 1 189 ? 16.080 9.271 -20.107 1.00 92.38 189 ILE A CA 1
ATOM 1544 C C . ILE A 1 189 ? 17.403 9.927 -20.538 1.00 92.38 189 ILE A C 1
ATOM 1546 O O . ILE A 1 189 ? 18.456 9.626 -19.971 1.00 92.38 189 ILE A O 1
ATOM 1550 N N . ASN A 1 190 ? 17.351 10.870 -21.485 1.00 92.75 190 ASN A N 1
ATOM 1551 C CA . ASN A 1 190 ? 18.528 11.624 -21.928 1.00 92.75 190 ASN A CA 1
ATOM 1552 C C . ASN A 1 190 ? 19.149 12.427 -20.777 1.00 92.75 190 ASN A C 1
ATOM 1554 O O . ASN A 1 190 ? 20.363 12.384 -20.578 1.00 92.75 190 ASN A O 1
ATOM 1558 N N . LYS A 1 191 ? 18.326 13.090 -19.957 1.00 91.50 191 LYS A N 1
ATOM 1559 C CA . LYS A 1 191 ? 18.803 13.822 -18.778 1.00 91.50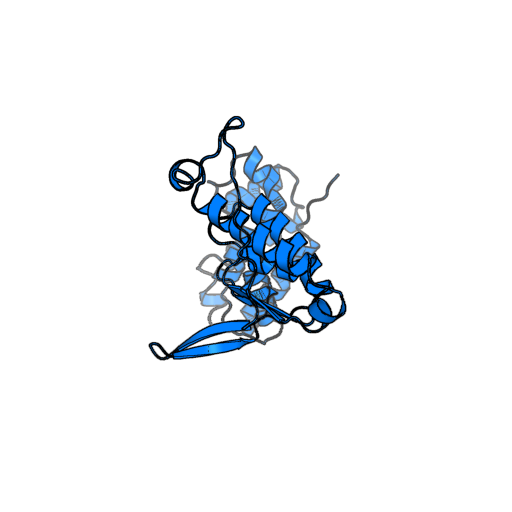 191 LYS A CA 1
ATOM 1560 C C . LYS A 1 191 ? 19.434 12.909 -17.736 1.00 91.50 191 LYS A C 1
ATOM 1562 O O . LYS A 1 191 ? 20.498 13.240 -17.219 1.00 91.50 191 LYS A O 1
ATOM 1567 N N . TYR A 1 192 ? 18.851 11.746 -17.457 1.00 90.94 192 TYR A N 1
ATOM 1568 C CA . TYR A 1 192 ? 19.463 10.784 -16.534 1.00 90.94 192 TYR A CA 1
ATOM 1569 C C . TYR A 1 192 ? 20.833 10.305 -17.030 1.00 90.94 192 TYR A C 1
ATOM 1571 O O . TYR A 1 192 ? 21.751 10.123 -16.229 1.00 90.94 192 TYR A O 1
ATOM 1579 N N . LYS A 1 193 ? 21.010 10.173 -18.349 1.00 92.12 193 LYS A N 1
ATOM 1580 C CA . LYS A 1 193 ? 22.309 9.868 -18.952 1.00 92.12 193 LYS A CA 1
ATOM 1581 C C . LYS A 1 193 ? 23.308 11.022 -18.836 1.00 92.12 193 LYS A C 1
ATOM 1583 O O . LYS A 1 193 ? 24.442 10.779 -18.433 1.00 92.12 193 LYS A O 1
ATOM 1588 N N . GLU A 1 194 ? 22.903 12.257 -19.133 1.00 91.69 194 GLU A N 1
ATOM 1589 C CA . GLU A 1 194 ? 23.751 13.455 -18.975 1.00 91.69 194 GLU A CA 1
ATOM 1590 C C . GLU A 1 194 ? 24.261 13.621 -17.534 1.00 91.69 194 GLU A C 1
ATOM 1592 O O . GLU A 1 194 ? 25.392 14.048 -17.312 1.00 91.69 194 GLU A O 1
ATOM 1597 N N . LEU A 1 195 ? 23.444 13.231 -16.553 1.00 88.81 195 LEU A N 1
ATOM 1598 C CA . LEU A 1 195 ? 23.779 13.257 -15.128 1.00 88.81 195 LEU A CA 1
ATOM 1599 C C . LEU A 1 195 ? 24.621 12.053 -14.666 1.00 88.81 195 LEU A C 1
ATOM 1601 O O . LEU A 1 195 ? 24.878 11.920 -13.472 1.00 88.81 195 LEU A O 1
ATOM 1605 N N . ASN A 1 196 ? 25.045 11.174 -15.581 1.00 89.12 196 ASN A N 1
ATOM 1606 C CA . ASN A 1 196 ? 25.762 9.926 -15.293 1.00 89.12 196 ASN A CA 1
ATOM 1607 C C . ASN A 1 196 ? 25.014 8.970 -14.339 1.00 89.12 196 ASN A C 1
ATOM 1609 O O . ASN A 1 196 ? 25.639 8.150 -13.670 1.00 89.12 196 ASN A O 1
ATOM 1613 N N . LEU A 1 197 ? 23.680 9.046 -14.291 1.00 88.12 197 LEU A N 1
ATOM 1614 C CA . LEU A 1 197 ? 22.844 8.152 -13.475 1.00 88.12 197 LEU A CA 1
ATOM 1615 C C . LEU A 1 197 ? 22.565 6.816 -14.173 1.00 88.12 197 LEU A C 1
ATOM 1617 O O . LEU A 1 197 ? 22.164 5.852 -13.529 1.00 88.12 197 LEU A O 1
ATOM 1621 N N . LEU A 1 198 ? 22.767 6.765 -15.491 1.00 90.38 198 LEU A N 1
ATOM 1622 C CA . LEU A 1 198 ? 22.588 5.577 -16.317 1.00 90.38 198 LEU A CA 1
ATOM 1623 C C . LEU A 1 198 ? 23.913 5.167 -16.958 1.00 90.38 198 LEU A C 1
ATOM 1625 O O . LEU A 1 198 ? 24.607 5.982 -17.580 1.00 90.38 198 LEU A O 1
ATOM 1629 N N . SER A 1 199 ? 24.233 3.874 -16.884 1.00 90.56 199 SER A N 1
ATOM 1630 C CA . SER A 1 199 ? 25.297 3.300 -17.706 1.00 90.56 199 SER A CA 1
ATOM 1631 C C . SER A 1 199 ? 24.948 3.420 -19.194 1.00 90.56 199 SER A C 1
ATOM 1633 O O . SER A 1 199 ? 23.794 3.610 -19.578 1.00 90.56 199 SER A O 1
ATOM 1635 N N . GLU A 1 200 ? 25.951 3.301 -20.065 1.00 90.62 200 GLU A N 1
ATOM 1636 C CA . GLU A 1 200 ? 25.714 3.291 -21.516 1.00 90.62 200 GLU A CA 1
ATOM 1637 C C . GLU A 1 200 ? 24.784 2.150 -21.948 1.00 90.62 200 GLU A C 1
ATOM 1639 O O . GLU A 1 200 ? 23.957 2.321 -22.839 1.00 90.62 200 GLU A O 1
ATOM 1644 N N . THR A 1 201 ? 24.890 0.998 -21.287 1.00 91.44 201 THR A N 1
ATOM 1645 C CA . THR A 1 201 ? 24.037 -0.165 -21.5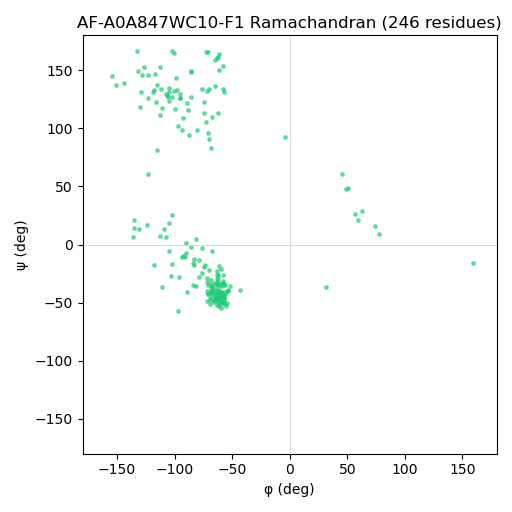44 1.00 91.44 201 THR A CA 1
ATOM 1646 C C . THR A 1 201 ? 22.602 0.092 -21.091 1.00 91.44 201 THR A C 1
ATOM 1648 O O . THR A 1 201 ? 21.680 -0.100 -21.873 1.00 91.44 201 THR A O 1
ATOM 1651 N N . ALA A 1 202 ? 22.409 0.608 -19.874 1.00 92.75 202 ALA A N 1
ATOM 1652 C CA . ALA A 1 202 ? 21.090 0.910 -19.329 1.00 92.75 202 ALA A CA 1
ATOM 1653 C C . ALA A 1 202 ? 20.355 1.991 -20.135 1.00 92.75 202 ALA A C 1
ATOM 1655 O O . ALA A 1 202 ? 19.161 1.874 -20.396 1.00 92.75 202 ALA A O 1
ATOM 1656 N N . TYR A 1 203 ? 21.076 3.024 -20.573 1.00 93.25 203 TYR A N 1
ATOM 1657 C CA . TYR A 1 203 ? 20.534 4.081 -21.423 1.00 93.25 203 TYR A CA 1
ATOM 1658 C C . TYR A 1 203 ? 19.988 3.541 -22.753 1.00 93.25 203 TYR A C 1
ATOM 1660 O O . TYR A 1 203 ? 18.866 3.872 -23.139 1.00 93.25 203 TYR A O 1
ATOM 1668 N N . LYS A 1 204 ? 20.759 2.687 -23.438 1.00 94.12 204 LYS A N 1
ATOM 1669 C CA . LYS A 1 204 ? 20.342 2.084 -24.712 1.00 94.12 204 LYS A CA 1
ATOM 1670 C C . LYS A 1 204 ? 19.135 1.168 -24.539 1.00 94.12 204 LYS A C 1
ATOM 1672 O O . LYS A 1 204 ? 18.176 1.291 -25.291 1.00 94.12 204 LYS A O 1
ATOM 1677 N N . GLU A 1 205 ? 19.154 0.313 -23.519 1.00 94.38 205 GLU A N 1
ATOM 1678 C CA . GLU A 1 205 ? 18.041 -0.598 -23.229 1.00 94.38 205 GLU A CA 1
ATOM 1679 C C . GLU A 1 205 ? 16.739 0.150 -22.901 1.00 94.38 205 GLU A C 1
ATOM 1681 O O . GLU A 1 205 ? 15.680 -0.214 -23.405 1.00 94.38 205 GLU A O 1
ATOM 1686 N N . LEU A 1 206 ? 16.794 1.249 -22.139 1.00 94.62 206 LEU A N 1
ATOM 1687 C CA . LEU A 1 206 ? 15.605 2.067 -21.864 1.00 94.62 206 LEU A CA 1
ATOM 1688 C C . LEU A 1 206 ? 14.995 2.679 -23.133 1.00 94.62 206 LEU A C 1
ATOM 1690 O O . LEU A 1 206 ? 13.770 2.711 -23.268 1.00 94.62 206 LEU A O 1
ATOM 1694 N N . HIS A 1 207 ? 15.823 3.146 -24.073 1.00 93.56 207 HIS A N 1
ATOM 1695 C CA . HIS A 1 207 ? 15.327 3.638 -25.362 1.00 93.56 207 HIS A CA 1
ATOM 1696 C C . HIS A 1 207 ? 14.749 2.515 -26.227 1.00 93.56 207 HIS A C 1
ATOM 1698 O O . HIS A 1 207 ? 13.697 2.729 -26.829 1.00 93.56 207 HIS A O 1
ATOM 1704 N N . ASN A 1 208 ? 15.349 1.319 -26.209 1.00 92.19 208 ASN A N 1
ATOM 1705 C CA . ASN A 1 208 ? 14.800 0.141 -26.889 1.00 92.19 208 ASN A CA 1
ATOM 1706 C C . ASN A 1 208 ? 13.392 -0.193 -26.367 1.00 92.19 208 ASN A C 1
ATOM 1708 O O . ASN A 1 208 ? 12.463 -0.334 -27.160 1.00 92.19 208 ASN A O 1
ATOM 1712 N N . TYR A 1 209 ? 13.198 -0.255 -25.042 1.00 92.88 209 TYR A N 1
ATOM 1713 C CA . TYR A 1 209 ? 11.871 -0.489 -24.453 1.00 92.88 209 TYR A CA 1
ATOM 1714 C C . TYR A 1 209 ? 10.883 0.629 -24.791 1.00 92.88 209 TYR A C 1
ATOM 1716 O O . TYR A 1 209 ? 9.742 0.362 -25.161 1.00 92.88 209 TYR A O 1
ATOM 1724 N N . ARG A 1 210 ? 11.310 1.893 -24.718 1.00 90.88 210 ARG A N 1
ATOM 1725 C CA . ARG A 1 210 ? 10.470 3.039 -25.093 1.00 90.88 210 ARG A CA 1
ATOM 1726 C C . ARG A 1 210 ? 9.975 2.937 -26.539 1.00 90.88 210 ARG A C 1
ATOM 1728 O O . ARG A 1 210 ? 8.804 3.201 -26.794 1.00 90.88 210 ARG A O 1
ATOM 1735 N N . GLU A 1 211 ? 10.854 2.597 -27.477 1.00 89.06 211 GLU A N 1
ATOM 1736 C CA . GLU A 1 211 ? 10.510 2.438 -28.898 1.00 89.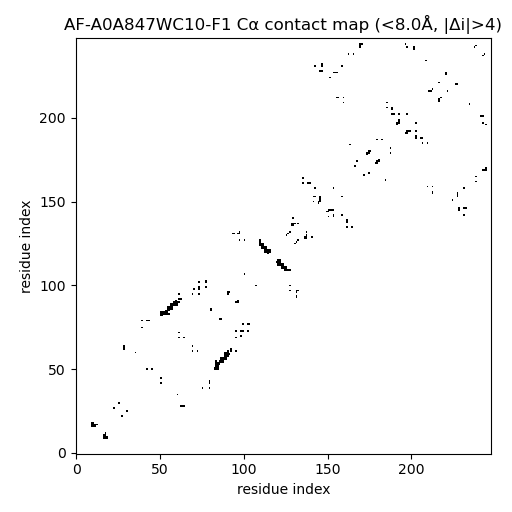06 211 GLU A CA 1
ATOM 1737 C C . GLU A 1 211 ? 9.608 1.226 -29.131 1.00 89.06 211 GLU A C 1
ATOM 1739 O O . GLU A 1 211 ? 8.606 1.328 -29.839 1.00 89.06 211 GLU A O 1
ATOM 1744 N N . LEU A 1 212 ? 9.872 0.124 -28.429 1.00 87.31 212 LEU A N 1
ATOM 1745 C CA . LEU A 1 212 ? 9.007 -1.053 -28.424 1.00 87.31 212 LEU A CA 1
ATOM 1746 C C . LEU A 1 212 ? 7.574 -0.731 -27.960 1.00 87.31 212 LEU A C 1
ATOM 1748 O O . LEU A 1 212 ? 6.625 -1.355 -28.425 1.00 87.31 212 LEU A O 1
ATOM 1752 N N . PHE A 1 213 ? 7.397 0.250 -27.071 1.00 86.25 213 PHE A N 1
ATOM 1753 C CA . PHE A 1 213 ? 6.085 0.662 -26.560 1.00 86.25 213 PHE A CA 1
ATOM 1754 C C . PHE A 1 213 ? 5.422 1.818 -27.340 1.00 86.25 213 PHE A C 1
ATOM 1756 O O . PHE A 1 213 ? 4.255 2.124 -27.094 1.00 86.25 213 PHE A O 1
ATOM 1763 N N . ASN A 1 214 ? 6.120 2.485 -28.266 1.00 78.75 214 ASN A N 1
ATOM 1764 C CA . ASN A 1 214 ? 5.566 3.567 -29.092 1.00 78.75 214 ASN A CA 1
ATOM 1765 C C . ASN A 1 214 ? 4.911 2.992 -30.363 1.00 78.75 214 ASN A C 1
ATOM 1767 O O . ASN A 1 214 ? 5.587 2.766 -31.354 1.00 78.75 214 ASN A O 1
ATOM 1771 N N . GLN A 1 215 ? 3.600 2.757 -30.293 1.00 57.53 215 GLN A N 1
ATOM 1772 C CA . GLN A 1 215 ? 2.569 2.559 -31.336 1.00 57.53 215 GLN A CA 1
ATOM 1773 C C . GLN A 1 215 ? 2.852 1.901 -32.711 1.00 57.53 215 GLN A C 1
ATOM 1775 O O . GLN A 1 215 ? 2.001 1.127 -33.135 1.00 57.53 215 GLN A O 1
ATOM 1780 N N . GLU A 1 216 ? 3.986 2.077 -33.388 1.00 52.41 216 GLU A N 1
ATOM 1781 C CA . GLU A 1 216 ? 4.306 1.341 -34.633 1.00 52.41 216 GLU A CA 1
ATOM 1782 C C . GLU A 1 216 ? 4.703 -0.126 -34.364 1.00 52.41 216 GLU A C 1
ATOM 1784 O O . GLU A 1 216 ? 4.572 -0.999 -35.218 1.00 52.41 216 GLU A O 1
ATOM 1789 N N . SER A 1 217 ? 5.091 -0.436 -33.127 1.00 49.78 217 SER A N 1
ATOM 1790 C CA . SER A 1 217 ? 5.428 -1.790 -32.665 1.00 49.78 217 SER A CA 1
ATOM 1791 C C . SER A 1 217 ? 4.207 -2.629 -32.252 1.00 49.78 217 SER A C 1
ATOM 1793 O O . SER A 1 217 ? 4.326 -3.842 -32.061 1.00 49.78 217 SER A O 1
ATOM 1795 N N . HIS A 1 218 ? 3.022 -2.019 -32.105 1.00 50.72 218 HIS A N 1
ATOM 1796 C CA . HIS A 1 218 ? 1.801 -2.736 -31.713 1.00 50.72 218 HIS A CA 1
ATOM 1797 C C . HIS A 1 218 ? 1.274 -3.671 -32.807 1.00 50.72 218 HIS A C 1
ATOM 1799 O O . HIS A 1 218 ? 0.595 -4.636 -32.473 1.00 50.72 218 HIS A O 1
ATOM 1805 N N . GLU A 1 219 ? 1.624 -3.454 -34.077 1.00 50.91 219 GLU A N 1
ATOM 1806 C CA . GLU A 1 219 ? 1.334 -4.411 -35.156 1.00 50.91 219 GLU A CA 1
ATOM 1807 C C . GLU A 1 219 ? 2.332 -5.586 -35.173 1.00 50.91 219 GLU A C 1
ATOM 1809 O O . GLU A 1 219 ? 1.964 -6.698 -35.540 1.00 50.91 219 GLU A O 1
ATOM 1814 N N . LEU A 1 220 ? 3.572 -5.381 -34.701 1.00 49.03 220 LEU A N 1
ATOM 1815 C CA . LEU A 1 220 ? 4.621 -6.415 -34.631 1.00 49.03 220 LEU A CA 1
ATOM 1816 C C . LEU A 1 220 ? 4.487 -7.337 -33.405 1.00 49.03 220 LEU A C 1
ATOM 1818 O O . LEU A 1 220 ? 4.773 -8.530 -33.492 1.00 49.03 220 LEU A O 1
ATOM 1822 N N . LEU A 1 221 ? 4.043 -6.798 -32.265 1.00 52.03 221 LEU A N 1
ATOM 1823 C CA . LEU A 1 221 ? 3.699 -7.566 -31.056 1.00 52.03 221 LEU A CA 1
ATOM 1824 C C . LEU A 1 221 ? 2.218 -7.985 -31.016 1.00 52.03 221 LEU A C 1
ATOM 1826 O O . LEU A 1 221 ? 1.820 -8.785 -30.165 1.00 52.03 221 LEU A O 1
ATOM 1830 N N . GLY A 1 222 ? 1.403 -7.439 -31.922 1.00 50.91 222 GLY A N 1
ATOM 1831 C CA . GLY A 1 222 ? -0.050 -7.560 -31.961 1.00 50.91 222 GLY A CA 1
ATOM 1832 C C . GLY A 1 222 ? -0.531 -8.963 -32.292 1.00 50.91 222 GLY A C 1
ATOM 1833 O O . GLY A 1 222 ? -0.828 -9.257 -33.444 1.00 50.91 222 GLY A O 1
ATOM 1834 N N . THR A 1 223 ? -0.584 -9.824 -31.270 1.00 56.53 223 THR A N 1
ATOM 1835 C CA . THR A 1 223 ? -1.599 -10.869 -30.974 1.00 56.53 223 THR A CA 1
ATOM 1836 C C . THR A 1 223 ? -1.054 -11.946 -30.032 1.00 56.53 223 THR A C 1
ATOM 1838 O O . THR A 1 223 ? -1.841 -12.685 -29.442 1.00 56.53 223 THR A O 1
ATOM 1841 N N . ASN A 1 224 ? 0.268 -12.051 -29.847 1.00 78.81 224 ASN A N 1
ATOM 1842 C CA . ASN A 1 224 ? 0.846 -13.114 -29.027 1.00 78.81 224 ASN A CA 1
ATOM 1843 C C . ASN A 1 224 ? 1.141 -12.642 -27.597 1.00 78.81 224 ASN A C 1
ATOM 1845 O O . ASN A 1 224 ? 2.158 -12.002 -27.323 1.00 78.81 224 ASN A O 1
ATOM 1849 N N . ILE A 1 225 ? 0.261 -13.031 -26.676 1.00 87.88 225 ILE A N 1
ATOM 1850 C CA . ILE A 1 225 ? 0.390 -12.810 -25.230 1.00 87.88 225 ILE A CA 1
ATOM 1851 C C . ILE A 1 225 ? 1.754 -13.295 -24.700 1.00 87.88 225 ILE A C 1
ATOM 1853 O O . ILE A 1 225 ? 2.342 -12.640 -23.842 1.00 87.88 225 ILE A O 1
ATOM 1857 N N . GLU A 1 226 ? 2.311 -14.390 -25.234 1.00 89.44 226 GLU A N 1
ATOM 1858 C CA . GLU A 1 226 ? 3.629 -14.893 -24.812 1.00 89.44 226 GLU A CA 1
ATOM 1859 C C . GLU A 1 226 ? 4.778 -13.959 -25.217 1.00 89.44 226 GLU A C 1
ATOM 1861 O O . GLU A 1 226 ? 5.775 -13.862 -24.497 1.00 89.44 226 GLU A O 1
ATOM 1866 N N . SER A 1 227 ? 4.644 -13.230 -26.329 1.00 88.62 227 SER A N 1
ATOM 1867 C CA . SER A 1 227 ? 5.630 -12.219 -26.727 1.00 88.62 227 SER A CA 1
ATOM 1868 C C . SER A 1 227 ? 5.620 -11.047 -25.746 1.00 88.62 227 SER A C 1
ATOM 1870 O O . SER A 1 227 ? 6.677 -10.651 -25.257 1.00 88.62 227 SER A O 1
ATOM 1872 N N . ILE A 1 228 ? 4.432 -10.547 -25.384 1.00 90.38 228 ILE A N 1
ATOM 1873 C CA . ILE A 1 228 ? 4.281 -9.480 -24.378 1.00 90.38 228 ILE A CA 1
ATOM 1874 C C . ILE A 1 228 ? 4.822 -9.949 -23.022 1.00 90.38 228 ILE A C 1
ATOM 1876 O O . ILE A 1 228 ? 5.536 -9.208 -22.350 1.00 90.38 228 ILE A O 1
ATOM 1880 N N . ARG A 1 229 ? 4.562 -11.203 -22.639 1.00 93.62 229 ARG A N 1
ATOM 1881 C CA . ARG A 1 229 ? 5.092 -11.798 -21.406 1.00 93.62 229 ARG A CA 1
ATOM 1882 C C . ARG A 1 229 ? 6.610 -11.894 -21.401 1.00 93.62 229 ARG A C 1
ATOM 1884 O O . ARG A 1 229 ? 7.236 -11.552 -20.403 1.00 93.62 229 ARG A O 1
ATOM 1891 N N . SER A 1 230 ? 7.210 -12.306 -22.512 1.00 93.12 230 SER A N 1
ATOM 1892 C CA . SER A 1 230 ? 8.670 -12.371 -22.640 1.00 93.12 230 SER A CA 1
ATOM 1893 C C . SER A 1 230 ? 9.302 -10.985 -22.482 1.00 93.12 230 SER A C 1
ATOM 1895 O O . SER A 1 230 ? 10.272 -10.825 -21.741 1.00 93.12 230 SER A O 1
ATOM 1897 N N . VAL A 1 231 ? 8.697 -9.967 -23.106 1.00 93.50 231 VAL A N 1
ATOM 1898 C CA . VAL A 1 231 ? 9.099 -8.560 -22.949 1.00 93.50 231 VAL A CA 1
ATOM 1899 C C . VAL A 1 231 ? 8.931 -8.093 -21.502 1.00 93.50 231 VAL A C 1
ATOM 1901 O O . VAL A 1 231 ? 9.841 -7.476 -20.962 1.00 93.50 231 VAL A O 1
ATOM 1904 N N . SER A 1 232 ? 7.811 -8.416 -20.854 1.00 95.19 232 SER A N 1
ATOM 1905 C CA . SER A 1 232 ? 7.532 -8.069 -19.456 1.00 95.19 232 SER A CA 1
ATOM 1906 C C . SER A 1 232 ? 8.563 -8.660 -18.489 1.00 95.19 232 SER A C 1
ATOM 1908 O O . SER A 1 232 ? 9.136 -7.938 -17.674 1.00 95.19 232 SER A O 1
ATOM 1910 N N . ILE A 1 233 ? 8.865 -9.958 -18.609 1.00 96.19 233 ILE A N 1
ATOM 1911 C CA . ILE A 1 233 ? 9.880 -10.636 -17.786 1.00 96.19 233 ILE A CA 1
ATOM 1912 C C . ILE A 1 233 ? 11.248 -9.966 -17.966 1.00 96.19 233 ILE A C 1
ATOM 1914 O O . ILE A 1 233 ? 11.931 -9.674 -16.982 1.00 96.19 233 ILE A O 1
ATOM 1918 N N . SER A 1 234 ? 11.624 -9.690 -19.218 1.00 95.88 234 SER A N 1
ATOM 1919 C CA . SER A 1 234 ? 12.879 -9.012 -19.550 1.00 95.88 234 SER A CA 1
ATOM 1920 C C . SER A 1 234 ? 12.935 -7.594 -18.972 1.00 95.88 234 SER A C 1
ATOM 1922 O O . SER A 1 234 ? 13.934 -7.225 -18.354 1.00 95.88 234 SER A O 1
ATOM 1924 N N . LEU A 1 235 ? 11.848 -6.824 -19.100 1.00 95.88 235 LEU A N 1
ATOM 1925 C CA . LEU A 1 235 ? 11.738 -5.464 -18.573 1.00 95.88 235 LEU A CA 1
ATOM 1926 C C . LEU A 1 235 ? 11.902 -5.447 -17.053 1.00 95.88 235 LEU A C 1
ATOM 1928 O O . LEU A 1 235 ? 12.721 -4.689 -16.542 1.00 95.88 235 LEU A O 1
ATOM 1932 N N . ILE A 1 236 ? 11.151 -6.284 -16.330 1.00 95.44 236 ILE A N 1
ATOM 1933 C CA . ILE A 1 236 ? 11.227 -6.345 -14.865 1.00 95.44 236 ILE A CA 1
ATOM 1934 C C . ILE A 1 236 ? 12.639 -6.734 -14.431 1.00 95.44 236 ILE A C 1
ATOM 1936 O O . ILE A 1 236 ? 13.231 -6.052 -13.595 1.00 95.44 236 ILE A O 1
ATOM 1940 N N . SER A 1 237 ? 13.226 -7.772 -15.034 1.00 95.12 237 SER A N 1
ATOM 1941 C CA . SER A 1 237 ? 14.596 -8.159 -14.695 1.00 95.12 237 SER A CA 1
ATOM 1942 C C . SER A 1 237 ? 15.594 -7.027 -14.952 1.00 95.12 237 SER A C 1
ATOM 1944 O O . SER A 1 237 ? 16.493 -6.826 -14.140 1.00 95.12 237 SER A O 1
ATOM 1946 N N . PHE A 1 238 ? 15.450 -6.294 -16.054 1.00 95.56 238 PHE A N 1
ATOM 1947 C CA . PHE A 1 238 ? 16.316 -5.170 -16.387 1.00 95.56 238 PHE A CA 1
ATOM 1948 C C . PHE A 1 238 ? 16.167 -4.012 -15.389 1.00 95.56 238 PHE A C 1
ATOM 1950 O O . PHE A 1 238 ? 17.165 -3.532 -14.855 1.00 95.56 238 PHE A O 1
ATOM 1957 N N . LEU A 1 239 ? 14.938 -3.581 -15.091 1.00 94.50 239 LEU A N 1
ATOM 1958 C CA . LEU A 1 239 ? 14.693 -2.454 -14.187 1.00 94.50 239 LEU A CA 1
ATOM 1959 C C . LEU A 1 239 ? 15.286 -2.706 -12.797 1.00 94.50 239 LEU A C 1
ATOM 1961 O O . LEU A 1 239 ? 16.038 -1.875 -12.295 1.00 94.50 239 LEU A O 1
ATOM 1965 N N . PHE A 1 240 ? 15.023 -3.870 -12.203 1.00 91.81 240 PHE A N 1
ATOM 1966 C CA . PHE A 1 240 ? 15.468 -4.161 -10.838 1.00 91.81 240 PHE A CA 1
ATOM 1967 C C . PHE A 1 240 ? 16.968 -4.486 -10.727 1.00 91.81 240 PHE A C 1
ATOM 1969 O O . PHE A 1 240 ? 17.546 -4.270 -9.664 1.00 91.81 240 PHE A O 1
ATOM 1976 N N . ASN A 1 241 ? 17.615 -4.962 -11.799 1.00 90.94 241 ASN A N 1
ATOM 1977 C CA . ASN A 1 241 ? 19.042 -5.317 -11.769 1.00 90.94 241 ASN A CA 1
ATOM 1978 C C . ASN A 1 241 ? 19.968 -4.207 -12.284 1.00 90.94 241 ASN A C 1
ATOM 1980 O O . ASN A 1 241 ? 21.139 -4.164 -11.910 1.00 90.94 241 ASN A O 1
ATOM 1984 N N . ASN A 1 242 ? 19.483 -3.347 -13.183 1.00 89.06 242 ASN A N 1
ATOM 1985 C CA . ASN A 1 242 ? 20.316 -2.380 -13.899 1.00 89.06 242 ASN A CA 1
ATOM 1986 C C . ASN A 1 242 ? 19.943 -0.926 -13.608 1.00 89.06 242 ASN A C 1
ATOM 1988 O O . ASN A 1 242 ? 20.757 -0.039 -13.868 1.00 89.06 242 ASN A O 1
ATOM 1992 N N . ILE A 1 243 ? 18.746 -0.675 -13.074 1.00 87.50 243 ILE A N 1
ATOM 1993 C CA . ILE A 1 243 ? 18.264 0.661 -12.726 1.00 87.50 243 ILE A CA 1
ATOM 1994 C C . ILE A 1 243 ? 18.078 0.731 -11.209 1.00 87.50 243 ILE A C 1
ATOM 1996 O O . ILE A 1 243 ? 16.980 0.582 -10.671 1.00 87.50 243 ILE A O 1
ATOM 2000 N N . THR A 1 244 ? 19.186 0.964 -10.511 1.00 75.81 244 THR A N 1
ATOM 2001 C CA . THR A 1 244 ? 19.229 1.165 -9.059 1.00 75.81 244 THR A CA 1
ATOM 2002 C C . THR A 1 244 ? 19.977 2.449 -8.733 1.00 75.81 244 THR A C 1
ATOM 2004 O O . THR A 1 244 ? 20.958 2.789 -9.396 1.00 75.81 244 THR A O 1
ATOM 2007 N N . LEU A 1 245 ? 19.561 3.152 -7.678 1.00 63.97 245 LEU A N 1
ATOM 2008 C CA . LEU A 1 245 ? 20.367 4.238 -7.126 1.00 63.97 245 LEU A CA 1
ATOM 2009 C C . LEU A 1 245 ? 21.642 3.647 -6.514 1.00 63.97 245 LEU A C 1
ATOM 2011 O O . LEU A 1 245 ? 21.597 3.012 -5.462 1.00 63.97 245 LEU A O 1
ATOM 2015 N N . ASN A 1 246 ? 22.788 3.896 -7.146 1.00 50.91 246 ASN A N 1
ATOM 2016 C CA . ASN A 1 246 ? 24.063 3.807 -6.449 1.00 50.91 246 ASN A CA 1
ATOM 2017 C C . ASN A 1 246 ? 24.118 4.992 -5.479 1.00 50.91 246 ASN A C 1
ATOM 2019 O O . ASN A 1 246 ? 24.440 6.111 -5.876 1.00 50.91 246 ASN A O 1
ATOM 2023 N N . TYR A 1 247 ? 23.755 4.763 -4.218 1.00 39.06 247 TYR A N 1
ATOM 2024 C CA . TYR A 1 247 ? 24.112 5.685 -3.147 1.00 39.06 247 TYR A CA 1
ATOM 2025 C C . TYR A 1 247 ? 25.626 5.573 -2.935 1.00 39.06 247 TYR A C 1
ATOM 2027 O O . TYR A 1 247 ? 26.091 4.699 -2.207 1.00 39.06 247 TYR A O 1
ATOM 2035 N N . SER A 1 248 ? 26.387 6.405 -3.643 1.00 32.81 248 SER A N 1
ATOM 2036 C CA . SER A 1 248 ? 27.757 6.766 -3.264 1.00 32.81 248 SER A CA 1
ATOM 2037 C C . SER A 1 248 ? 27.728 7.865 -2.214 1.00 32.81 248 SER A C 1
ATOM 2039 O O . SER A 1 248 ? 27.024 8.868 -2.483 1.00 32.81 248 SER A O 1
#

Mean predicted aligned error: 9.44 Å

Solvent-accessible surface area (backbone atoms only — not comparable to full-atom values): 14929 Å² total; per-residue (Å²): 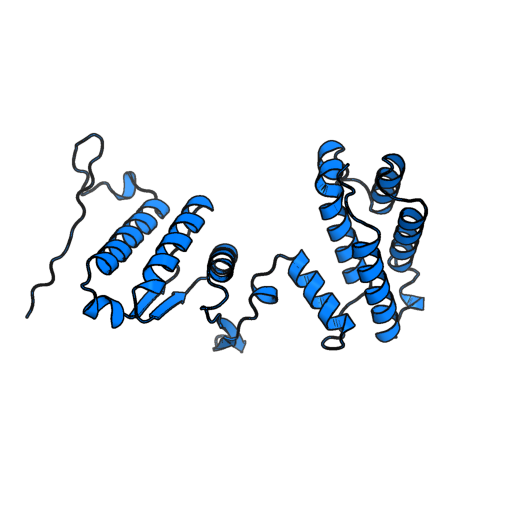132,86,83,78,84,79,84,76,83,88,49,64,61,94,88,36,80,43,87,92,44,48,81,83,73,39,55,72,45,52,49,53,53,49,53,48,50,53,53,55,48,55,58,70,70,46,52,72,69,54,26,52,69,32,74,45,77,38,78,45,86,59,69,79,54,55,74,68,57,43,54,54,47,43,54,52,52,56,56,46,54,73,54,30,60,44,69,48,76,47,73,87,53,54,66,60,53,37,55,40,44,70,76,39,63,93,79,63,88,56,70,40,81,45,81,76,52,99,95,39,74,44,84,39,85,45,56,62,64,66,77,46,36,54,74,66,51,29,51,51,52,52,51,50,33,36,62,73,64,78,45,84,85,82,49,60,65,56,54,45,54,50,51,55,51,50,50,50,61,68,40,39,67,59,35,64,78,67,62,45,83,84,48,53,73,67,55,46,55,51,50,40,41,76,70,65,72,38,54,77,66,50,50,53,52,52,51,51,54,53,52,59,51,50,73,78,34,50,70,79,58,62,81,48,66,67,58,56,35,53,51,49,52,49,48,54,53,44,45,73,73,66,61,64,81,79,86,123

pLDDT: mean 85.16, std 12.36, range [32.81, 96.19]